Protein AF-A6EVB2-F1 (afdb_monomer)

Organism: NCBI:txid443152

Solvent-accessible surface area (backbone atoms only — not comparable to full-atom values): 17417 Å² total; per-residue (Å²): 132,86,85,90,88,88,92,82,86,90,87,83,85,86,84,89,82,86,80,90,84,89,82,90,83,88,87,83,90,82,82,91,82,89,81,88,85,89,84,85,90,86,84,90,86,85,91,83,87,85,83,83,84,82,83,73,80,80,70,78,46,77,65,52,53,50,44,49,52,54,49,54,51,50,50,61,80,39,41,70,59,48,69,71,39,56,73,66,61,32,50,51,55,54,46,55,51,38,38,74,66,45,44,81,52,29,52,74,76,48,25,96,78,47,47,64,57,55,53,32,49,54,51,49,51,54,48,50,57,51,51,30,66,40,63,90,56,53,60,67,53,50,52,48,51,54,50,51,51,49,54,69,57,40,77,47,70,69,60,45,63,70,59,34,46,67,56,53,47,52,56,51,47,66,24,52,24,40,41,58,56,49,68,74,42,55,76,65,62,30,51,54,49,53,46,51,51,40,45,76,44,65,49,54,68,72,55,47,55,55,49,52,53,52,51,49,56,38,49,52,52,50,52,51,37,46,51,48,53,55,51,51,58,51,44,64,73,76,39,61,68,72,63,28,54,54,54,51,50,54,51,32,37,72,75,45,48,92,47,20,66,59,52,51,53,35,44,74,74,70,46,59,78,67,78,52,86,83,39,68,95,75,95

Secondary structure (DSSP, 8-state):
---------SS-SS--S--------------------------------------------HHHHHHHHHHHHHHHHTHHHHHHS-HHHHHHHHHHHHHHHHTTHHHHHHHHHHHHHHHHHHHHHHHHHHHHH-TTS-HHHHHHHHHHHHHHH--SHHHHHHS-HHHHHHHHHH-HHHHHHHHHS-HHHHHHHHHHHHHHTT--HHHHHHHHHHHHHHHHHHHHHHHHHHHHHHHHHH--THHHHHHHHHHHHHHHGGGHHHHHHHHHTT--GGGSPP-TTT-

pLDDT: mean 78.03, std 25.11, range [24.42, 98.25]

Structure (mmCIF, N/CA/C/O backbone):
data_AF-A6EVB2-F1
#
_entry.id   AF-A6EVB2-F1
#
loop_
_atom_site.group_PDB
_atom_site.id
_atom_site.type_symbol
_atom_site.label_atom_id
_atom_site.label_alt_id
_atom_site.label_comp_id
_atom_site.label_asym_id
_atom_site.label_entity_id
_atom_site.label_seq_id
_atom_site.pdbx_PDB_ins_code
_atom_site.Cartn_x
_atom_site.Cartn_y
_atom_site.Cartn_z
_atom_site.occupancy
_atom_site.B_iso_or_equiv
_atom_site.auth_seq_id
_atom_site.auth_comp_id
_atom_site.auth_asym_id
_atom_site.auth_atom_id
_atom_site.pdbx_PDB_model_num
ATOM 1 N N . MET A 1 1 ? 15.917 -33.056 -0.257 1.00 33.28 1 MET A N 1
ATOM 2 C CA . MET A 1 1 ? 16.229 -31.882 -1.102 1.00 33.28 1 MET A CA 1
ATOM 3 C C . MET A 1 1 ? 14.974 -31.660 -1.950 1.00 33.28 1 MET A C 1
ATOM 5 O O . MET A 1 1 ? 14.717 -32.502 -2.790 1.00 33.28 1 MET A O 1
ATOM 9 N N . LYS A 1 2 ? 13.966 -30.852 -1.558 1.00 28.64 2 LYS A N 1
ATOM 10 C CA . LYS A 1 2 ? 13.903 -29.364 -1.558 1.00 28.64 2 LYS A CA 1
ATOM 11 C C . LYS A 1 2 ? 14.573 -28.816 -2.830 1.00 28.64 2 LYS A C 1
ATOM 13 O O . LYS A 1 2 ? 15.757 -29.077 -2.971 1.00 28.64 2 LYS A O 1
ATOM 18 N N . THR A 1 3 ? 13.955 -28.124 -3.787 1.00 29.52 3 THR A N 1
ATOM 19 C CA . THR A 1 3 ? 12.692 -27.365 -3.904 1.00 29.52 3 THR A CA 1
ATOM 20 C C . THR A 1 3 ? 12.584 -26.961 -5.385 1.00 29.52 3 THR A C 1
ATOM 22 O O . THR A 1 3 ? 13.564 -26.451 -5.918 1.00 29.52 3 THR A O 1
ATOM 25 N N . SER A 1 4 ? 11.443 -27.133 -6.055 1.00 28.20 4 SER A N 1
ATOM 26 C CA . SER A 1 4 ? 11.149 -26.460 -7.338 1.00 28.20 4 SER A CA 1
ATOM 27 C C . SER A 1 4 ? 9.636 -26.320 -7.491 1.00 28.20 4 SER A C 1
ATOM 29 O O . SER A 1 4 ? 8.976 -27.120 -8.142 1.00 28.20 4 SER A O 1
ATOM 31 N N . LEU A 1 5 ? 9.089 -25.337 -6.783 1.00 33.53 5 LEU A N 1
ATOM 32 C CA . LEU A 1 5 ? 7.720 -24.851 -6.924 1.00 33.53 5 LEU A CA 1
ATOM 33 C C . LEU A 1 5 ? 7.758 -23.380 -6.504 1.00 33.53 5 LEU A C 1
ATOM 35 O O . LEU A 1 5 ? 7.524 -23.100 -5.343 1.00 33.53 5 LEU A O 1
ATOM 39 N N . TRP A 1 6 ? 8.194 -22.482 -7.389 1.00 28.70 6 TRP A N 1
ATOM 40 C CA . TRP A 1 6 ? 8.036 -21.021 -7.293 1.00 28.70 6 TRP A CA 1
ATOM 41 C C . TRP A 1 6 ? 8.512 -20.421 -8.621 1.00 28.70 6 TRP A C 1
ATOM 43 O O . TRP A 1 6 ? 9.706 -20.242 -8.809 1.00 28.70 6 TRP A O 1
ATOM 53 N N . LEU A 1 7 ? 7.579 -20.188 -9.546 1.00 29.86 7 LEU A N 1
ATOM 54 C CA . LEU A 1 7 ? 7.644 -19.192 -10.632 1.00 29.86 7 LEU A CA 1
ATOM 55 C C . LEU A 1 7 ? 6.211 -18.998 -11.164 1.00 29.86 7 LEU A C 1
ATOM 57 O O . LEU A 1 7 ? 5.878 -19.222 -12.318 1.00 29.86 7 LEU A O 1
ATOM 61 N N . ALA A 1 8 ? 5.324 -18.658 -10.233 1.00 30.86 8 ALA A N 1
ATOM 62 C CA . ALA A 1 8 ? 4.002 -18.114 -10.497 1.00 30.86 8 ALA A CA 1
ATOM 63 C C . ALA A 1 8 ? 3.790 -17.045 -9.426 1.00 30.86 8 ALA A C 1
ATOM 65 O O . ALA A 1 8 ? 3.348 -17.341 -8.318 1.00 30.86 8 ALA A O 1
ATOM 66 N N . GLY A 1 9 ? 4.230 -15.818 -9.697 1.00 26.59 9 GLY A N 1
ATOM 67 C CA . GLY A 1 9 ? 4.157 -14.771 -8.688 1.00 26.59 9 GLY A CA 1
ATOM 68 C C . GLY A 1 9 ? 4.825 -13.470 -9.090 1.00 26.59 9 GLY A C 1
ATOM 69 O O . GLY A 1 9 ? 5.892 -13.180 -8.575 1.00 26.59 9 GLY A O 1
ATOM 70 N N . LEU A 1 10 ? 4.170 -12.682 -9.951 1.00 30.00 10 LEU A N 1
ATOM 71 C CA . LEU A 1 10 ? 3.751 -11.316 -9.599 1.00 30.00 10 LEU A CA 1
ATOM 72 C C . LEU A 1 10 ? 2.838 -10.715 -10.692 1.00 30.00 10 LEU A C 1
ATOM 74 O O . LEU A 1 10 ? 3.208 -9.807 -11.422 1.00 30.00 10 LEU A O 1
ATOM 78 N N . ALA A 1 11 ? 1.611 -11.229 -10.782 1.00 30.16 11 ALA A N 1
ATOM 79 C CA . ALA A 1 11 ? 0.514 -10.608 -11.538 1.00 30.16 11 ALA A CA 1
ATOM 80 C C . ALA A 1 11 ? -0.794 -10.494 -10.721 1.00 30.16 11 ALA A C 1
ATOM 82 O O . ALA A 1 11 ? -1.819 -10.066 -11.232 1.00 30.16 11 ALA A O 1
ATOM 83 N N . VAL A 1 12 ? -0.814 -10.869 -9.431 1.00 32.56 12 VAL A N 1
ATOM 84 C CA . VAL A 1 12 ? -2.089 -11.170 -8.735 1.00 32.56 12 VAL A CA 1
ATOM 85 C C . VAL A 1 12 ? -2.285 -10.444 -7.395 1.00 32.56 12 VAL A C 1
ATOM 87 O O . VAL A 1 12 ? -2.821 -11.023 -6.461 1.00 32.56 12 VAL A O 1
ATOM 90 N N . VAL A 1 13 ? -1.924 -9.161 -7.240 1.00 30.09 13 VAL A N 1
ATOM 91 C CA . VAL A 1 13 ? -2.367 -8.416 -6.024 1.00 30.09 13 VAL A CA 1
ATOM 92 C C . VAL A 1 13 ? -3.049 -7.065 -6.275 1.00 30.09 13 VAL A C 1
ATOM 94 O O . VAL A 1 13 ? -3.583 -6.475 -5.341 1.00 30.09 13 VAL A O 1
ATOM 97 N N . ILE A 1 14 ? -3.200 -6.581 -7.510 1.00 31.44 14 ILE A N 1
ATOM 98 C CA . ILE A 1 14 ? -3.982 -5.351 -7.733 1.00 31.44 14 ILE A CA 1
ATOM 99 C C . ILE A 1 14 ? -4.939 -5.539 -8.904 1.00 31.44 14 ILE A C 1
ATOM 101 O O . ILE A 1 14 ? -4.636 -5.113 -10.005 1.00 31.44 14 ILE A O 1
ATOM 105 N N . LEU A 1 15 ? -6.083 -6.188 -8.653 1.00 28.81 15 LEU A N 1
ATOM 106 C CA . LEU A 1 15 ? -7.401 -5.895 -9.250 1.00 28.81 15 LEU A CA 1
ATOM 107 C C . LEU A 1 15 ? -8.412 -6.971 -8.828 1.00 28.81 15 LEU A C 1
ATOM 109 O O . LEU A 1 15 ? -8.772 -7.875 -9.571 1.00 28.81 15 LEU A O 1
ATOM 113 N N . ALA A 1 16 ? -8.910 -6.843 -7.604 1.00 26.77 16 ALA A N 1
ATOM 114 C CA . ALA A 1 16 ? -10.194 -7.419 -7.236 1.00 26.77 16 ALA A CA 1
ATOM 115 C C . ALA A 1 16 ? -10.906 -6.419 -6.332 1.00 26.77 16 ALA A C 1
ATOM 117 O O . ALA A 1 16 ? -10.752 -6.448 -5.117 1.00 26.77 16 ALA A O 1
ATOM 118 N N . THR A 1 17 ? -11.599 -5.453 -6.933 1.00 28.89 17 THR A N 1
ATOM 119 C CA . THR A 1 17 ? -12.880 -4.910 -6.449 1.00 28.89 17 THR A CA 1
ATOM 120 C C . THR A 1 17 ? -13.381 -3.808 -7.386 1.00 28.89 17 THR A C 1
ATOM 122 O O . THR A 1 17 ? -12.612 -2.965 -7.832 1.00 28.89 17 THR A O 1
ATOM 125 N N . ALA A 1 18 ? -14.702 -3.817 -7.585 1.00 28.23 18 ALA A N 1
ATOM 126 C CA . ALA A 1 18 ? -15.553 -2.843 -8.276 1.00 28.23 18 ALA A CA 1
ATOM 127 C C . ALA A 1 18 ? -15.706 -3.022 -9.798 1.00 28.23 18 ALA A C 1
ATOM 129 O O . ALA A 1 18 ? -14.892 -2.588 -10.605 1.00 28.23 18 ALA A O 1
ATOM 130 N N . GLY A 1 19 ? -16.822 -3.658 -10.159 1.00 24.42 19 GLY A N 1
ATOM 131 C CA . GLY A 1 19 ? -17.350 -3.689 -11.513 1.00 24.42 19 GLY A CA 1
ATOM 132 C C . GLY A 1 19 ? -18.258 -2.501 -11.851 1.00 24.42 19 GLY A C 1
ATOM 133 O O . GLY A 1 19 ? -18.645 -1.725 -10.983 1.00 24.42 19 GLY A O 1
ATOM 134 N N . PHE A 1 20 ? -18.648 -2.496 -13.129 1.00 26.52 20 PHE A N 1
ATOM 135 C CA . PHE A 1 20 ? -19.826 -1.861 -13.732 1.00 26.52 20 PHE A CA 1
ATOM 136 C C . PHE A 1 20 ? -19.873 -0.318 -13.780 1.00 26.52 20 PHE A C 1
ATOM 138 O O . PHE A 1 20 ? -20.155 0.340 -12.787 1.00 26.52 20 PHE A O 1
ATOM 145 N N . ILE A 1 21 ? -19.713 0.254 -14.983 1.00 29.88 21 ILE A N 1
ATOM 146 C CA . ILE A 1 21 ? -20.804 0.847 -15.789 1.00 29.88 21 ILE A CA 1
ATOM 147 C C . ILE A 1 21 ? -20.300 1.109 -17.224 1.00 29.88 21 ILE A C 1
ATOM 149 O O . ILE A 1 21 ? -19.206 1.619 -17.447 1.00 29.88 21 ILE A O 1
ATOM 153 N N . LEU A 1 22 ? -21.142 0.719 -18.182 1.00 26.39 22 LEU A N 1
ATOM 154 C CA . LEU A 1 22 ? -21.034 0.886 -19.630 1.00 26.39 22 LEU A CA 1
ATOM 155 C C . LEU A 1 22 ? -21.438 2.316 -20.046 1.00 26.39 22 LEU A C 1
ATOM 157 O O . LEU A 1 22 ? -22.415 2.845 -19.518 1.00 26.39 22 LEU A O 1
ATOM 161 N N . GLY A 1 23 ? -20.770 2.903 -21.042 1.00 25.73 23 GLY A N 1
ATOM 162 C CA . GLY A 1 23 ? -21.193 4.168 -21.655 1.00 25.73 23 GLY A CA 1
ATOM 163 C C . GLY A 1 23 ? -20.389 4.527 -22.904 1.00 25.73 23 GLY A C 1
ATOM 164 O O . GLY A 1 23 ? -19.299 5.074 -22.806 1.00 25.73 23 GLY A O 1
ATOM 165 N N . LEU A 1 24 ? -20.943 4.181 -24.068 1.00 29.67 24 LEU A N 1
ATOM 166 C CA . LEU A 1 24 ? -20.476 4.487 -25.425 1.00 29.67 24 LEU A CA 1
ATOM 167 C C . LEU A 1 24 ? -20.207 5.981 -25.662 1.00 29.67 24 LEU A C 1
ATOM 169 O O . LEU A 1 24 ? -21.007 6.804 -25.230 1.00 29.67 24 LEU A O 1
ATOM 173 N N . LEU A 1 25 ? -19.200 6.295 -26.490 1.00 27.73 25 LEU A N 1
ATOM 174 C CA . LEU A 1 25 ? -19.312 7.289 -27.568 1.00 27.73 25 LEU A CA 1
ATOM 175 C C . LEU A 1 25 ? -18.160 7.141 -28.579 1.00 27.73 25 LEU A C 1
ATOM 177 O O . LEU A 1 25 ? -16.983 7.298 -28.277 1.00 27.73 25 LEU A O 1
ATOM 181 N N . THR A 1 26 ? -18.564 6.801 -29.795 1.00 29.89 26 THR A N 1
ATOM 182 C CA . THR A 1 26 ? -17.823 6.776 -31.059 1.00 29.89 26 THR A CA 1
ATOM 183 C C . THR A 1 26 ? -17.643 8.187 -31.624 1.00 29.89 26 THR A C 1
ATOM 185 O O . THR A 1 26 ? -18.631 8.915 -31.599 1.00 29.89 26 THR A O 1
ATOM 188 N N . ALA A 1 27 ? -16.487 8.521 -32.223 1.00 28.48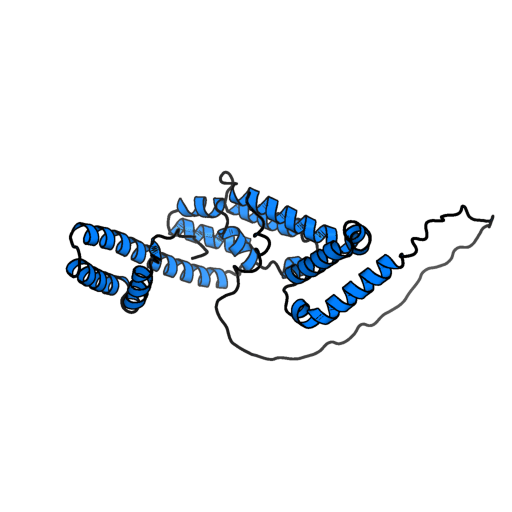 27 ALA A N 1
ATOM 189 C CA . ALA A 1 27 ? -16.325 9.266 -33.498 1.00 28.48 27 ALA A CA 1
ATOM 190 C C . ALA A 1 27 ? -14.808 9.393 -33.864 1.00 28.48 27 ALA A C 1
ATOM 192 O O . ALA A 1 27 ? -13.981 8.947 -33.071 1.00 28.48 27 ALA A O 1
ATOM 193 N N . PRO A 1 28 ? -14.397 9.880 -35.058 1.00 30.66 28 PRO A N 1
ATOM 194 C CA . PRO A 1 28 ? -13.620 9.072 -35.998 1.00 30.66 28 PRO A CA 1
ATOM 195 C C . PRO A 1 28 ? -12.217 9.627 -36.313 1.00 30.66 28 PRO A C 1
ATOM 197 O O . PRO A 1 28 ? -11.913 10.803 -36.131 1.00 30.66 28 PRO A O 1
ATOM 200 N N . VAL A 1 29 ? -11.381 8.750 -36.868 1.00 34.69 29 VAL A N 1
ATOM 201 C CA . VAL A 1 29 ? -10.074 9.054 -37.466 1.00 34.69 29 VAL A CA 1
ATOM 202 C C . VAL A 1 29 ? -10.258 9.769 -38.809 1.00 34.69 29 VAL A C 1
ATOM 204 O O . VAL A 1 29 ? -11.076 9.344 -39.627 1.00 34.69 29 VAL A O 1
ATOM 207 N N . GLN A 1 30 ? -9.447 10.798 -39.067 1.00 32.88 30 GLN A N 1
ATOM 208 C CA . GLN A 1 30 ? -9.162 11.295 -40.416 1.00 32.88 30 GLN A CA 1
ATOM 209 C C . GLN A 1 30 ? -7.653 11.530 -40.628 1.00 32.88 30 GLN A C 1
ATOM 211 O O . GLN A 1 30 ? -6.920 11.664 -39.647 1.00 32.88 30 GLN A O 1
ATOM 216 N N . PRO A 1 31 ? -7.182 11.476 -41.891 1.00 32.62 31 PRO A N 1
ATOM 217 C CA . PRO A 1 31 ? -5.877 10.921 -42.237 1.00 32.62 31 PRO A CA 1
ATOM 218 C C . PRO A 1 31 ? -4.787 11.958 -42.557 1.00 32.62 31 PRO A C 1
ATOM 220 O O . PRO A 1 31 ? -5.051 13.133 -42.794 1.00 32.62 31 PRO A O 1
ATOM 223 N N . LEU A 1 32 ? -3.553 11.444 -42.602 1.00 31.89 32 LEU A N 1
ATOM 224 C CA . LEU A 1 32 ? -2.318 12.090 -43.048 1.00 31.89 32 LEU A CA 1
ATOM 225 C C . LEU A 1 32 ? -2.420 12.699 -44.455 1.00 31.89 32 LEU A C 1
ATOM 227 O O . LEU A 1 32 ? -2.863 12.037 -45.393 1.00 31.89 32 LEU A O 1
ATOM 231 N N . THR A 1 33 ? -1.855 13.896 -44.614 1.00 32.28 33 THR A N 1
ATOM 232 C CA . THR A 1 33 ? -1.415 14.435 -45.906 1.00 32.28 33 THR A CA 1
ATOM 233 C C . THR A 1 33 ? 0.089 14.678 -45.884 1.00 32.28 33 THR A C 1
ATOM 235 O O . THR A 1 33 ? 0.608 15.416 -45.048 1.00 32.28 33 THR A O 1
ATOM 238 N N . SER A 1 34 ? 0.763 14.023 -46.820 1.00 32.97 34 SER A N 1
ATOM 239 C CA . SER A 1 34 ? 2.172 14.143 -47.177 1.00 32.97 34 SER A CA 1
ATOM 240 C C . SER A 1 34 ? 2.412 15.392 -48.029 1.00 32.97 34 SER A C 1
ATOM 242 O O . SER A 1 34 ? 1.652 15.607 -48.967 1.00 32.97 34 SER A O 1
ATOM 244 N N . GLU A 1 35 ? 3.514 16.118 -47.818 1.00 30.08 35 GLU A N 1
ATOM 245 C CA . GLU A 1 35 ? 4.147 16.925 -48.875 1.00 30.08 35 GLU A CA 1
ATOM 246 C C . GLU A 1 35 ? 5.685 16.932 -48.758 1.00 30.08 35 GLU A C 1
ATOM 248 O O . GLU A 1 35 ? 6.293 17.502 -47.860 1.00 30.08 35 GLU A O 1
ATOM 253 N N . THR A 1 36 ? 6.278 16.185 -49.688 1.00 32.22 36 THR A N 1
ATOM 254 C CA . THR A 1 36 ? 7.434 16.435 -50.565 1.00 32.22 36 THR A CA 1
ATOM 255 C C . THR A 1 36 ? 8.253 17.734 -50.415 1.00 32.22 36 THR A C 1
ATOM 257 O O . THR A 1 36 ? 7.730 18.825 -50.619 1.00 32.22 36 THR A O 1
ATOM 260 N N . SER A 1 37 ? 9.587 17.610 -50.298 1.00 31.55 37 SER A N 1
ATOM 261 C CA . SER A 1 37 ? 10.572 18.204 -51.242 1.00 31.55 37 SER A CA 1
ATOM 262 C C . SER A 1 37 ? 12.035 17.805 -50.924 1.00 31.55 37 SER A C 1
ATOM 264 O O . SER A 1 37 ? 12.391 17.729 -49.749 1.00 31.55 37 SER A O 1
ATOM 266 N N . PRO A 1 38 ? 12.899 17.556 -51.938 1.00 43.31 38 PRO A N 1
ATOM 267 C CA . PRO A 1 38 ? 14.295 17.122 -51.774 1.00 43.31 38 PRO A CA 1
ATOM 268 C C . PRO A 1 38 ? 15.324 18.251 -52.020 1.00 43.31 38 PRO A C 1
ATOM 270 O O . PRO A 1 38 ? 14.984 19.277 -52.611 1.00 43.31 38 PRO A O 1
ATOM 273 N N . PRO A 1 39 ? 16.608 18.040 -51.667 1.00 38.06 39 PRO A N 1
ATOM 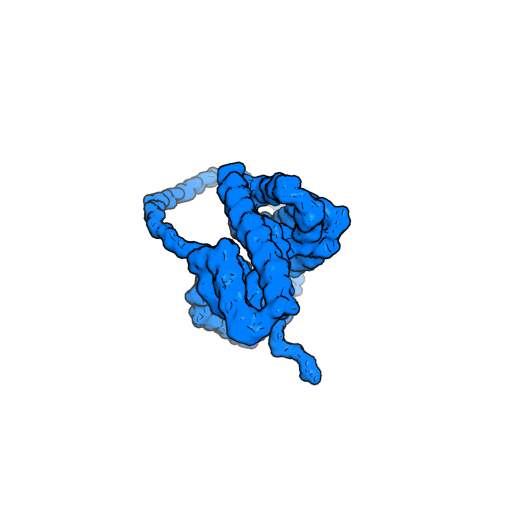274 C CA . PRO A 1 39 ? 17.722 18.787 -52.275 1.00 38.06 39 PRO A CA 1
ATOM 275 C C . PRO A 1 39 ? 18.876 17.843 -52.746 1.00 38.06 39 PRO A C 1
ATOM 277 O O . PRO A 1 39 ? 18.768 16.628 -52.570 1.00 38.06 39 PRO A O 1
ATOM 280 N N . PRO A 1 40 ? 19.924 18.318 -53.460 1.00 38.44 40 PRO A N 1
ATOM 281 C CA . PRO A 1 40 ? 20.282 17.806 -54.786 1.00 38.44 40 PRO A CA 1
ATOM 282 C C . PRO A 1 40 ? 21.583 16.986 -54.845 1.00 38.44 40 PRO A C 1
ATOM 284 O O . PRO A 1 40 ? 22.374 16.926 -53.907 1.00 38.44 40 PRO A O 1
ATOM 287 N N . ALA A 1 41 ? 21.801 16.388 -56.019 1.00 29.30 41 ALA A N 1
ATOM 288 C CA . ALA A 1 41 ? 22.975 15.616 -56.405 1.00 29.30 41 ALA A CA 1
ATOM 289 C C . ALA A 1 41 ? 24.244 16.468 -56.619 1.00 29.30 41 ALA A C 1
ATOM 291 O O . ALA A 1 41 ? 24.192 17.548 -57.207 1.00 29.30 41 ALA A O 1
ATOM 292 N N . LEU A 1 42 ? 25.397 15.903 -56.246 1.00 32.25 42 LEU A N 1
ATOM 293 C CA . LEU A 1 42 ? 26.736 16.292 -56.701 1.00 32.25 42 LEU A CA 1
ATOM 294 C C . LEU A 1 42 ? 27.456 15.046 -57.245 1.00 32.25 42 LEU A C 1
ATOM 296 O O . LEU A 1 42 ? 27.340 13.956 -56.687 1.00 32.25 42 LEU A O 1
ATOM 300 N N . SER A 1 43 ? 28.155 15.209 -58.368 1.00 32.84 43 SER A N 1
ATOM 301 C CA . SER A 1 43 ? 28.769 14.146 -59.177 1.00 32.84 43 SER A CA 1
ATOM 302 C C . SER A 1 43 ? 30.304 14.105 -59.078 1.00 32.84 43 SER A C 1
ATOM 304 O O . SER A 1 43 ? 30.933 15.151 -58.963 1.00 32.84 43 SER A O 1
ATOM 306 N N . GLY A 1 44 ? 30.870 12.901 -59.287 1.00 30.77 44 GLY A N 1
ATOM 307 C CA . GLY A 1 44 ? 32.263 12.605 -59.699 1.00 30.77 44 GLY A CA 1
ATOM 308 C C . GLY A 1 44 ? 33.200 12.232 -58.542 1.00 30.77 44 GLY A C 1
ATOM 309 O O . G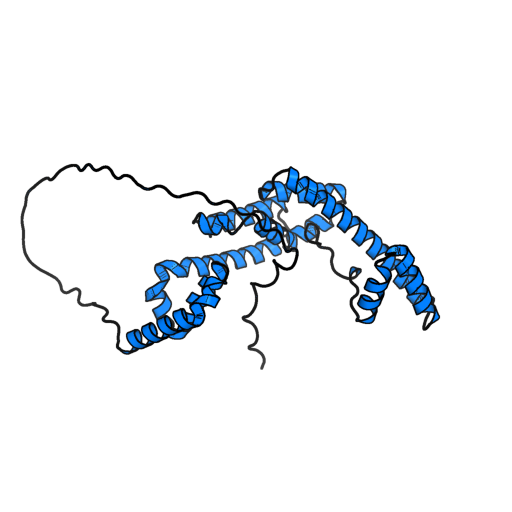LY A 1 44 ? 33.244 12.958 -57.563 1.00 30.77 44 GLY A O 1
ATOM 310 N N . GLN A 1 45 ? 34.009 11.165 -58.523 1.00 30.39 45 GLN A N 1
ATOM 311 C CA . GLN A 1 45 ? 34.521 10.113 -59.436 1.00 30.39 45 GLN A CA 1
ATOM 312 C C . GLN A 1 45 ? 35.352 9.134 -58.530 1.00 30.39 45 GLN A C 1
ATOM 314 O O . GLN A 1 45 ? 35.540 9.459 -57.359 1.00 30.39 45 GLN A O 1
ATOM 319 N N . PRO A 1 46 ? 36.050 8.081 -59.014 1.00 38.62 46 PRO A N 1
ATOM 320 C CA . PRO A 1 46 ? 35.700 6.989 -59.920 1.00 38.62 46 PRO A CA 1
ATOM 321 C C . PRO A 1 46 ? 35.871 5.596 -59.244 1.00 38.62 46 PRO A C 1
ATOM 323 O O . PRO A 1 46 ? 36.310 5.469 -58.105 1.00 38.62 46 PRO A O 1
ATOM 326 N N . ALA A 1 47 ? 35.518 4.539 -59.977 1.00 36.66 47 ALA A N 1
ATOM 327 C CA . ALA A 1 47 ? 35.538 3.141 -59.550 1.00 36.66 47 ALA A CA 1
ATOM 328 C C . ALA A 1 47 ? 36.931 2.476 -59.574 1.00 36.66 47 ALA A C 1
ATOM 330 O O . ALA A 1 47 ? 37.667 2.637 -60.546 1.00 36.66 47 ALA A O 1
ATOM 331 N N . THR A 1 48 ? 37.195 1.601 -58.594 1.00 35.31 48 THR A N 1
ATOM 332 C CA . THR A 1 48 ? 38.003 0.374 -58.738 1.00 35.31 48 THR A CA 1
ATOM 333 C C . THR A 1 48 ? 37.391 -0.767 -57.895 1.00 35.31 48 THR A C 1
ATOM 335 O O . THR A 1 48 ? 36.912 -0.560 -56.785 1.00 35.31 48 THR A O 1
ATOM 338 N N . SER A 1 49 ? 37.326 -1.956 -58.499 1.00 33.19 49 SER A N 1
ATOM 339 C CA . SER A 1 49 ? 36.609 -3.194 -58.114 1.00 33.19 49 SER A CA 1
ATOM 340 C C . SER A 1 49 ? 37.318 -4.045 -57.014 1.00 33.19 49 SER A C 1
ATOM 342 O O . SER A 1 49 ? 38.402 -3.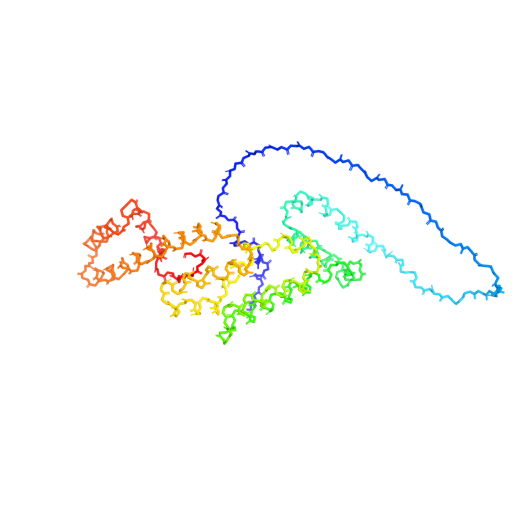663 -56.589 1.00 33.19 49 SER A O 1
A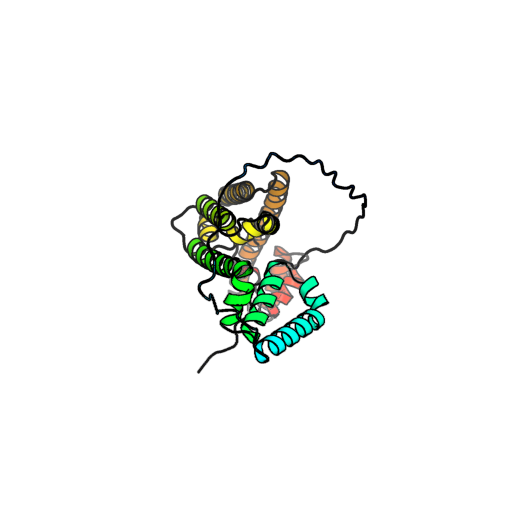TOM 344 N N . PRO A 1 50 ? 36.876 -5.286 -56.675 1.00 40.41 50 PRO A N 1
ATOM 345 C CA . PRO A 1 50 ? 35.708 -5.684 -55.875 1.00 40.41 50 PRO A C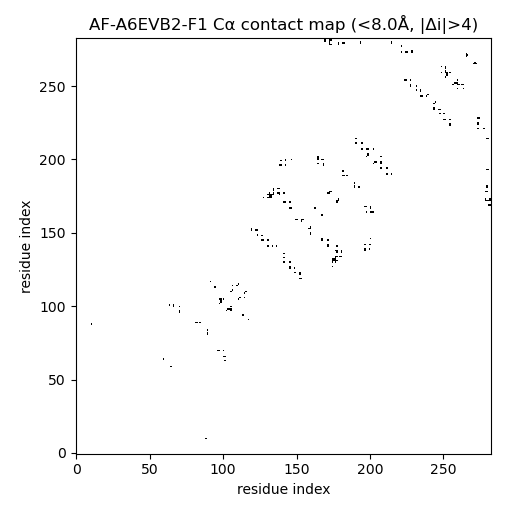A 1
ATOM 346 C C . PRO A 1 50 ? 36.113 -6.686 -54.729 1.00 40.41 50 PRO A C 1
ATOM 348 O O . PRO A 1 50 ? 37.272 -6.708 -54.325 1.00 40.41 50 PRO A O 1
ATOM 351 N N . PRO A 1 51 ? 35.191 -7.473 -54.130 1.00 39.12 51 PRO A N 1
ATOM 352 C CA . PRO A 1 51 ? 34.946 -7.544 -52.688 1.00 39.12 51 PRO A CA 1
ATOM 353 C C . PRO A 1 51 ? 35.845 -8.522 -51.897 1.00 39.12 51 PRO A C 1
ATOM 355 O O . PRO A 1 51 ? 36.080 -9.659 -52.307 1.00 39.12 51 PRO A O 1
ATOM 358 N N . ALA A 1 52 ? 36.226 -8.135 -50.677 1.00 32.69 52 ALA A N 1
ATOM 359 C CA . ALA A 1 52 ? 36.605 -9.103 -49.653 1.00 32.69 52 ALA A CA 1
ATOM 360 C C . ALA A 1 52 ? 35.337 -9.827 -49.175 1.00 32.69 52 ALA A C 1
ATOM 362 O O . ALA A 1 52 ? 34.359 -9.207 -48.756 1.00 32.69 52 ALA A O 1
ATOM 363 N N . GLN A 1 53 ? 35.353 -11.147 -49.305 1.00 32.97 53 GLN A N 1
ATOM 364 C CA . GLN A 1 53 ? 34.289 -12.060 -48.917 1.00 32.97 53 GLN A CA 1
ATOM 365 C C . GLN A 1 53 ? 33.929 -11.886 -47.434 1.00 32.97 53 GLN A C 1
ATOM 367 O O . GLN A 1 53 ? 34.606 -12.399 -46.550 1.00 32.97 53 GLN A O 1
ATOM 372 N N . SER A 1 54 ? 32.815 -11.207 -47.170 1.00 36.81 54 SER A N 1
ATOM 373 C CA . SER A 1 54 ? 32.037 -11.382 -45.946 1.00 36.81 54 SER A CA 1
ATOM 374 C C . SER A 1 54 ? 31.152 -12.617 -46.141 1.00 36.81 54 SER A C 1
ATOM 376 O O . SER A 1 54 ? 29.978 -12.522 -46.495 1.00 36.81 54 SER A O 1
ATOM 378 N N . GLN A 1 55 ? 31.746 -13.808 -46.024 1.00 35.75 55 GLN A N 1
ATOM 379 C CA . GLN A 1 55 ? 30.969 -15.034 -45.855 1.00 35.75 55 GLN A CA 1
ATOM 380 C C . GLN A 1 55 ? 30.701 -15.228 -44.367 1.00 35.75 55 GLN A C 1
ATOM 382 O O . GLN A 1 55 ? 31.495 -15.793 -43.626 1.00 35.75 55 GLN A O 1
ATOM 387 N N . GLY A 1 56 ? 29.545 -14.719 -43.968 1.00 36.00 56 GLY A N 1
ATOM 388 C CA . GLY A 1 56 ? 28.860 -15.017 -42.721 1.00 36.00 56 GLY A CA 1
ATOM 389 C C . GLY A 1 56 ? 27.361 -14.846 -42.934 1.00 36.00 56 GLY A C 1
ATOM 390 O O . GLY A 1 56 ? 26.685 -14.223 -42.127 1.00 36.00 56 GLY A O 1
ATOM 391 N N . SER A 1 57 ? 26.839 -15.304 -44.077 1.00 41.31 57 SER A N 1
ATOM 392 C CA . SER A 1 57 ? 25.397 -15.416 -44.276 1.00 41.31 57 SER A CA 1
ATOM 393 C C . SER A 1 57 ? 24.901 -16.521 -43.350 1.00 41.31 57 SER A C 1
ATOM 395 O O . SER A 1 57 ? 25.010 -17.699 -43.681 1.00 41.31 57 SER A O 1
ATOM 397 N N . SER A 1 58 ? 24.405 -16.146 -42.173 1.00 47.12 58 SER A N 1
ATOM 398 C CA . SER A 1 58 ? 23.730 -17.049 -41.242 1.00 47.12 58 SER A CA 1
ATOM 399 C C . SER A 1 58 ? 22.464 -17.597 -41.902 1.00 47.12 58 SER A C 1
ATOM 401 O O . SER A 1 58 ? 21.378 -17.038 -41.766 1.00 47.12 58 SER A O 1
ATOM 403 N N . THR A 1 59 ? 22.591 -18.672 -42.677 1.00 58.25 59 THR A N 1
ATOM 404 C CA . THR A 1 59 ? 21.442 -19.456 -43.125 1.00 58.25 59 THR A CA 1
ATOM 405 C C . THR A 1 59 ? 20.844 -20.131 -41.898 1.00 58.25 59 THR A C 1
ATOM 407 O O . THR A 1 59 ? 21.519 -20.959 -41.285 1.00 58.25 59 THR A O 1
ATOM 410 N N . LEU A 1 60 ? 19.609 -19.766 -41.537 1.00 62.19 60 LEU A N 1
ATOM 411 C CA . LEU A 1 60 ? 18.840 -20.449 -40.492 1.00 62.19 60 LEU A CA 1
ATOM 412 C C . LEU A 1 60 ? 18.860 -21.955 -40.773 1.00 62.19 60 LEU A C 1
ATOM 414 O O . LEU A 1 60 ? 18.548 -22.391 -41.887 1.00 62.19 60 LEU A O 1
ATOM 418 N N . SER A 1 61 ? 19.280 -22.747 -39.791 1.00 78.62 61 SER A N 1
ATOM 419 C CA . SER A 1 61 ? 19.351 -24.196 -39.940 1.00 78.62 61 SER A CA 1
ATOM 420 C C . SER A 1 61 ? 17.942 -24.790 -40.090 1.00 78.62 61 SER A C 1
ATOM 422 O O . SER A 1 61 ? 16.937 -24.168 -39.742 1.00 78.62 61 SER A O 1
ATOM 424 N N . LYS A 1 62 ? 17.836 -26.032 -40.586 1.00 80.50 62 LYS A N 1
ATOM 425 C CA . LYS A 1 62 ? 16.544 -26.752 -40.611 1.00 80.50 62 LYS A CA 1
ATOM 426 C C . LYS A 1 62 ? 15.917 -26.866 -39.218 1.00 80.50 62 LYS A C 1
ATOM 428 O O . LYS A 1 62 ? 14.697 -26.902 -39.101 1.00 80.50 62 LYS A O 1
ATOM 433 N N . GLU A 1 63 ? 16.753 -26.925 -38.187 1.00 83.69 63 GLU A N 1
ATOM 434 C CA . GLU A 1 63 ? 16.322 -26.951 -36.794 1.00 83.69 63 GLU A CA 1
ATOM 435 C C . GLU A 1 63 ? 15.737 -25.598 -36.363 1.00 83.69 63 GLU A C 1
ATOM 437 O O . GLU A 1 63 ? 14.675 -25.563 -35.745 1.00 83.69 63 GLU A O 1
ATOM 442 N N . ASP A 1 64 ? 16.350 -24.484 -36.772 1.00 81.75 64 ASP A N 1
ATOM 443 C CA . ASP A 1 64 ? 15.849 -23.134 -36.474 1.00 81.75 64 ASP A CA 1
ATOM 444 C C . ASP A 1 64 ? 14.498 -22.867 -37.144 1.00 81.75 64 ASP A C 1
ATOM 446 O O . ASP A 1 64 ? 13.599 -22.286 -36.536 1.00 81.75 64 ASP A O 1
ATOM 450 N N . LEU A 1 65 ? 14.314 -23.350 -38.377 1.00 85.31 65 LEU A N 1
ATOM 451 C CA . LEU A 1 65 ? 13.036 -23.260 -39.091 1.00 85.31 65 LEU A CA 1
ATOM 452 C C . LEU A 1 65 ? 11.931 -24.081 -38.407 1.00 85.31 65 LEU A C 1
ATOM 454 O O . LEU A 1 65 ? 10.779 -23.642 -38.344 1.00 85.31 65 LEU A O 1
ATOM 458 N N . ALA A 1 66 ? 12.270 -25.251 -37.860 1.00 90.44 66 ALA A N 1
ATOM 459 C CA . ALA A 1 66 ? 11.329 -26.062 -37.092 1.00 90.44 66 ALA A CA 1
ATOM 460 C C . ALA A 1 66 ? 10.941 -25.381 -35.767 1.00 90.44 66 ALA A C 1
ATOM 462 O O . ALA A 1 66 ? 9.759 -25.350 -35.421 1.00 90.44 66 ALA A O 1
ATOM 463 N N . LYS A 1 67 ? 11.907 -24.776 -35.060 1.00 92.12 67 LYS A N 1
ATOM 464 C CA . LYS A 1 67 ? 11.657 -23.995 -33.835 1.00 92.12 67 LYS A CA 1
ATOM 465 C C . LYS A 1 67 ? 10.785 -22.765 -34.110 1.00 92.12 67 LYS A C 1
ATOM 467 O O . LYS A 1 67 ? 9.861 -22.501 -33.344 1.00 92.12 67 LYS A O 1
ATOM 472 N N . LEU A 1 68 ? 11.015 -22.054 -35.219 1.00 89.88 68 LEU A N 1
ATOM 473 C CA . LEU A 1 68 ? 10.175 -20.924 -35.649 1.00 89.88 68 LEU A CA 1
ATOM 474 C C . LEU A 1 68 ? 8.742 -21.362 -35.951 1.00 89.88 68 LEU A C 1
ATOM 476 O O . LEU A 1 68 ? 7.808 -20.752 -35.442 1.00 89.88 68 LEU A O 1
ATOM 480 N N . SER A 1 69 ? 8.569 -22.469 -36.672 1.00 92.12 69 SER A N 1
ATOM 481 C CA . SER A 1 69 ? 7.236 -23.018 -36.958 1.00 92.12 69 SER A CA 1
ATOM 482 C C . SER A 1 69 ? 6.497 -23.418 -35.672 1.00 92.12 69 SER A C 1
ATOM 484 O O . SER A 1 69 ? 5.309 -23.149 -35.515 1.00 92.12 69 SER A O 1
ATOM 486 N N . ALA A 1 70 ? 7.205 -24.022 -34.711 1.00 94.56 70 ALA A N 1
ATOM 487 C CA . ALA A 1 70 ? 6.641 -24.369 -33.407 1.00 94.56 70 ALA A CA 1
ATOM 488 C C . ALA A 1 70 ? 6.269 -23.130 -32.574 1.00 94.56 70 ALA A C 1
ATOM 490 O O . ALA A 1 70 ? 5.286 -23.151 -31.830 1.00 94.56 70 ALA A O 1
ATOM 491 N N . TYR A 1 71 ? 7.043 -22.051 -32.692 1.00 94.62 71 TYR A N 1
ATOM 492 C CA . TYR A 1 71 ? 6.745 -20.780 -32.043 1.00 94.62 71 TYR A CA 1
ATOM 493 C C . TYR A 1 71 ? 5.509 -20.104 -32.647 1.00 94.62 71 TYR A C 1
ATOM 495 O O . TYR A 1 71 ? 4.625 -19.682 -31.904 1.00 94.62 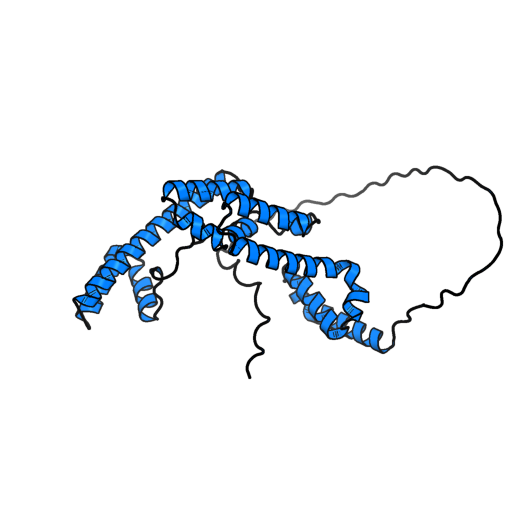71 TYR A O 1
ATOM 503 N N . GLU A 1 72 ? 5.407 -20.055 -33.976 1.00 93.50 72 GLU A N 1
ATOM 504 C C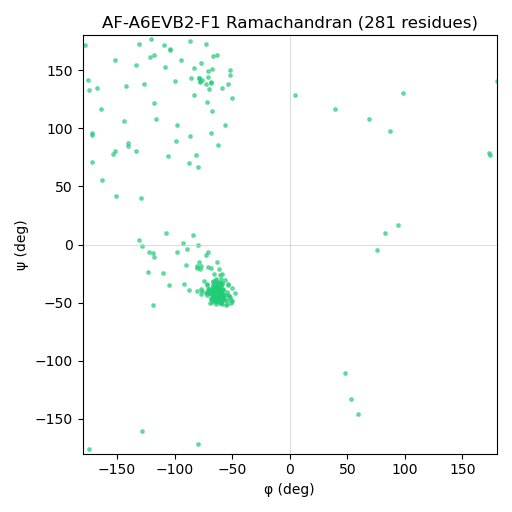A . GLU A 1 72 ? 4.245 -19.511 -34.690 1.00 93.50 72 GLU A CA 1
ATOM 505 C C . GLU A 1 72 ? 2.964 -20.284 -34.367 1.00 93.50 72 GLU A C 1
ATOM 507 O O . GLU A 1 72 ? 1.939 -19.674 -34.064 1.00 93.50 72 GLU A O 1
ATOM 512 N N . GLN A 1 73 ? 3.034 -21.618 -34.334 1.00 96.56 73 GLN A N 1
ATOM 513 C CA . GLN A 1 73 ? 1.897 -22.441 -33.927 1.00 96.56 73 GLN A CA 1
ATOM 514 C C . GLN A 1 73 ? 1.462 -22.117 -32.494 1.00 96.56 73 GLN A C 1
ATOM 516 O O . GLN A 1 73 ? 0.278 -21.929 -32.228 1.00 96.56 73 GLN A O 1
ATOM 521 N N . TRP A 1 74 ? 2.418 -21.985 -31.571 1.00 97.44 74 TRP A N 1
ATOM 522 C CA . TRP A 1 74 ? 2.103 -21.618 -30.194 1.00 97.44 74 TRP A CA 1
ATOM 523 C C . TRP A 1 74 ? 1.473 -20.222 -30.091 1.00 97.44 74 TRP A C 1
ATOM 525 O O . TRP A 1 74 ? 0.553 -20.041 -29.293 1.00 97.44 74 TRP A O 1
ATOM 535 N N . LEU A 1 75 ? 1.923 -19.244 -30.884 1.00 96.19 75 LEU A N 1
ATOM 536 C CA . LEU A 1 75 ? 1.308 -17.914 -30.920 1.00 96.19 75 LEU A CA 1
ATOM 537 C C . LEU A 1 75 ? -0.160 -17.981 -31.344 1.00 96.19 75 LEU A C 1
ATOM 539 O O . LEU A 1 75 ? -0.991 -17.304 -30.738 1.00 96.19 75 LEU A O 1
ATOM 543 N N . GLU A 1 76 ? -0.479 -18.801 -32.345 1.00 95.88 76 GLU A N 1
ATOM 544 C CA . GLU A 1 76 ? -1.853 -18.968 -32.817 1.00 95.88 76 GLU A CA 1
ATOM 545 C C . GLU A 1 76 ? -2.719 -19.680 -31.774 1.00 95.88 76 GLU A C 1
ATOM 547 O O . GLU A 1 76 ? -3.784 -19.180 -31.401 1.00 95.88 76 GLU A O 1
ATOM 552 N N . ASP A 1 77 ? -2.213 -20.777 -31.206 1.00 97.00 77 ASP A N 1
ATOM 553 C CA . ASP A 1 77 ? -2.904 -21.548 -30.167 1.00 97.00 77 ASP A CA 1
ATOM 554 C C . ASP A 1 77 ? -3.207 -20.698 -28.921 1.00 97.00 77 ASP A C 1
ATOM 556 O O . ASP A 1 77 ? -4.203 -20.915 -28.228 1.00 97.00 77 ASP A O 1
ATOM 560 N N . ASN A 1 78 ? -2.363 -19.700 -28.639 1.00 95.75 78 ASN A N 1
ATOM 561 C CA . ASN A 1 78 ? -2.464 -18.842 -27.458 1.00 95.75 78 ASN A CA 1
ATOM 562 C C . ASN A 1 78 ? -2.949 -17.424 -27.784 1.00 95.75 78 ASN A C 1
ATOM 564 O O . ASN A 1 78 ? -2.942 -16.560 -26.906 1.00 95.75 78 ASN A O 1
ATOM 568 N N . ARG A 1 79 ? -3.420 -17.157 -29.008 1.00 93.25 79 ARG A N 1
ATOM 569 C CA . ARG A 1 79 ? -3.752 -15.801 -29.477 1.00 93.25 79 ARG A CA 1
ATOM 570 C C . ARG A 1 79 ? -4.732 -15.070 -28.561 1.00 93.25 79 ARG A C 1
ATOM 572 O O . ARG A 1 79 ? -4.491 -13.922 -28.196 1.00 93.25 79 ARG A O 1
ATOM 579 N N . LEU A 1 80 ? -5.827 -15.726 -28.172 1.00 92.81 80 LEU A N 1
ATOM 580 C CA . LEU A 1 80 ? -6.849 -15.127 -27.302 1.00 92.81 80 LEU A CA 1
ATOM 581 C C . LEU A 1 80 ? -6.328 -14.879 -25.882 1.00 92.81 80 LEU A C 1
ATOM 583 O O . LEU A 1 80 ? -6.633 -13.847 -25.289 1.00 92.81 80 LEU A O 1
ATOM 587 N N . LEU A 1 81 ? -5.512 -15.801 -25.365 1.00 92.12 81 LEU A N 1
ATOM 588 C CA . LEU A 1 81 ? -4.880 -15.672 -24.056 1.00 92.12 81 LEU A CA 1
ATOM 589 C C . LEU A 1 81 ? -3.919 -14.476 -24.040 1.00 92.12 81 LEU A C 1
ATOM 591 O O . LEU A 1 81 ? -4.052 -13.592 -23.199 1.00 92.12 81 LEU A O 1
ATOM 595 N N . LEU A 1 82 ? -3.013 -14.406 -25.018 1.00 90.50 82 LEU A N 1
ATOM 596 C CA . LEU A 1 82 ? -2.045 -13.317 -25.156 1.00 90.50 82 LEU A CA 1
ATOM 597 C C . LEU A 1 82 ? -2.744 -11.963 -25.356 1.00 90.50 82 LEU A C 1
ATOM 599 O O . LEU A 1 82 ? -2.316 -10.953 -24.802 1.00 90.50 82 LEU A O 1
ATOM 603 N N . GLN A 1 83 ? -3.844 -11.915 -26.111 1.00 89.12 83 GLN A N 1
ATOM 604 C CA . GLN A 1 83 ? -4.632 -10.688 -26.282 1.00 89.12 83 GLN A CA 1
ATOM 605 C C . GLN A 1 83 ? -5.292 -10.213 -24.981 1.00 89.12 83 GLN A C 1
ATOM 607 O O . GLN A 1 83 ? -5.424 -9.006 -24.787 1.00 89.12 83 GLN A O 1
ATOM 612 N N . GLY A 1 84 ? -5.682 -11.138 -24.101 1.00 86.06 84 GLY A N 1
ATOM 613 C CA . GLY A 1 84 ? -6.260 -10.827 -22.792 1.00 86.06 84 GLY A CA 1
ATOM 614 C C . GLY A 1 84 ? -5.237 -10.433 -21.723 1.00 86.06 84 GLY A C 1
ATOM 615 O O . GLY A 1 84 ? -5.629 -9.887 -20.694 1.00 86.06 84 GLY A O 1
ATOM 616 N N . MET A 1 85 ? -3.945 -10.689 -21.949 1.00 83.44 85 MET A N 1
ATOM 617 C CA . MET A 1 85 ? -2.883 -10.369 -20.996 1.00 83.44 85 MET A CA 1
ATOM 618 C C . MET A 1 85 ? -2.519 -8.872 -21.013 1.00 83.44 85 MET A C 1
ATOM 620 O O . MET A 1 85 ? -2.391 -8.273 -22.093 1.00 83.44 85 MET A O 1
ATOM 624 N N . PRO A 1 86 ? -2.266 -8.263 -19.837 1.00 75.81 86 PRO A N 1
ATOM 625 C CA . PRO A 1 86 ? -1.583 -6.978 -19.733 1.00 75.81 86 PRO A CA 1
ATOM 626 C C . PRO A 1 86 ? -0.263 -6.985 -20.507 1.00 75.81 86 PRO A C 1
ATOM 628 O O . PRO A 1 86 ? 0.392 -8.015 -20.640 1.00 75.81 86 PRO A O 1
ATOM 631 N N . MET A 1 87 ? 0.146 -5.822 -21.017 1.00 69.00 87 MET A N 1
ATOM 632 C CA . MET A 1 87 ? 1.296 -5.705 -21.923 1.00 69.00 87 MET A CA 1
ATOM 633 C C . MET A 1 87 ? 2.571 -6.361 -21.369 1.00 69.00 87 MET A C 1
ATOM 635 O O . MET A 1 87 ? 3.209 -7.114 -22.100 1.00 69.00 87 MET A O 1
ATOM 639 N N . PHE A 1 88 ? 2.888 -6.140 -20.088 1.00 68.75 88 PHE A N 1
ATOM 640 C CA . PHE A 1 88 ? 4.056 -6.737 -19.436 1.00 68.75 88 PHE A CA 1
ATOM 641 C C . PHE A 1 88 ? 3.945 -8.256 -19.303 1.00 68.75 88 PHE A C 1
ATOM 643 O O . PHE A 1 88 ? 4.854 -8.962 -19.718 1.00 68.75 88 PHE A O 1
ATOM 650 N N . GLU A 1 89 ? 2.811 -8.768 -18.819 1.00 75.12 89 GLU A N 1
ATOM 651 C CA . GLU A 1 89 ? 2.585 -10.214 -18.685 1.00 75.12 89 GLU A CA 1
ATOM 652 C C . GLU A 1 89 ? 2.653 -10.930 -20.032 1.00 75.12 89 GLU A C 1
ATOM 654 O O . GLU A 1 89 ? 3.301 -11.969 -20.158 1.00 75.12 89 GLU A O 1
ATOM 659 N N . ARG A 1 90 ? 2.040 -10.340 -21.067 1.00 81.88 90 ARG A N 1
ATOM 660 C CA . ARG A 1 90 ? 2.148 -10.847 -22.435 1.00 81.88 90 ARG A CA 1
ATOM 661 C C . ARG A 1 90 ? 3.611 -10.901 -22.853 1.00 81.88 90 ARG A C 1
ATOM 663 O O . ARG A 1 90 ? 4.047 -11.903 -23.401 1.00 81.88 90 ARG A O 1
ATOM 670 N N . GLN A 1 91 ? 4.359 -9.829 -22.619 1.00 74.44 91 GLN A N 1
ATOM 671 C CA . GLN A 1 91 ? 5.744 -9.720 -23.054 1.00 74.44 91 GLN A CA 1
ATOM 672 C C . GLN A 1 91 ? 6.656 -10.745 -22.365 1.00 74.44 91 GLN A C 1
ATOM 674 O O . GLN A 1 91 ? 7.460 -11.383 -23.046 1.00 74.44 91 GLN A O 1
ATOM 679 N N . THR A 1 92 ? 6.472 -10.962 -21.061 1.00 76.06 92 THR A N 1
ATOM 680 C CA . THR A 1 92 ? 7.152 -12.016 -20.296 1.00 76.06 92 THR A CA 1
ATOM 681 C C . THR A 1 92 ? 6.817 -13.398 -20.852 1.00 76.06 92 THR A C 1
ATOM 683 O O . THR A 1 92 ? 7.724 -14.161 -21.164 1.00 76.06 92 THR A O 1
ATOM 686 N N . ALA A 1 93 ? 5.534 -13.701 -21.074 1.00 84.31 93 ALA A N 1
ATOM 687 C CA . ALA A 1 93 ? 5.113 -14.997 -21.611 1.00 84.31 93 ALA A CA 1
ATOM 688 C C . ALA A 1 93 ? 5.677 -15.265 -23.020 1.00 84.31 93 ALA A C 1
ATOM 690 O O . ALA A 1 93 ? 6.063 -16.390 -23.348 1.00 84.31 93 ALA A O 1
ATOM 691 N N . LEU A 1 94 ? 5.744 -14.230 -23.866 1.00 87.00 94 LEU A N 1
ATOM 692 C CA . LEU A 1 94 ? 6.368 -14.325 -25.184 1.00 87.00 94 LEU A CA 1
ATOM 693 C C . LEU A 1 94 ? 7.871 -14.622 -25.076 1.00 87.00 94 LEU A C 1
ATOM 695 O O . LEU A 1 94 ? 8.376 -15.443 -25.843 1.00 87.00 94 LEU A O 1
ATOM 699 N N . TRP A 1 95 ? 8.572 -13.976 -24.140 1.00 82.69 95 TRP A N 1
ATOM 700 C CA . TRP A 1 95 ? 10.003 -14.177 -23.913 1.00 82.69 95 TRP A CA 1
ATOM 701 C C . TRP A 1 95 ? 10.318 -15.565 -23.356 1.00 82.69 95 TRP A C 1
ATOM 703 O O . TRP A 1 95 ? 11.129 -16.275 -23.941 1.00 82.69 95 TRP A O 1
ATOM 713 N N . GLU A 1 96 ? 9.611 -16.004 -22.312 1.00 85.50 96 GLU A N 1
ATOM 714 C CA . GLU A 1 96 ? 9.764 -17.345 -21.731 1.00 85.50 96 GLU A CA 1
ATOM 715 C C . GLU A 1 96 ? 9.590 -18.432 -22.792 1.00 85.50 96 GLU A C 1
ATOM 717 O O . GLU A 1 96 ? 10.347 -19.403 -22.847 1.00 85.50 96 GLU A O 1
ATOM 722 N N . LYS A 1 97 ? 8.618 -18.256 -23.698 1.00 91.50 97 LYS A N 1
ATOM 723 C CA . LYS A 1 97 ? 8.427 -19.201 -24.795 1.00 91.50 97 LYS A CA 1
ATOM 724 C C . LYS A 1 97 ? 9.598 -19.197 -25.777 1.00 91.50 97 LYS A C 1
ATOM 726 O O . LYS A 1 97 ? 9.968 -20.262 -26.277 1.00 91.50 97 LYS A O 1
ATOM 731 N N . ARG A 1 98 ? 10.167 -18.027 -26.072 1.00 88.06 98 ARG A N 1
ATOM 732 C CA . ARG A 1 98 ? 11.336 -17.898 -26.952 1.00 88.06 98 ARG A CA 1
ATOM 733 C C . ARG A 1 98 ? 12.575 -18.513 -26.315 1.00 88.06 98 ARG A C 1
ATOM 735 O O . ARG A 1 98 ? 13.227 -19.309 -26.977 1.00 88.06 98 ARG A O 1
ATOM 742 N N . GLU A 1 99 ? 12.858 -18.246 -25.044 1.00 85.50 99 GLU A N 1
ATOM 743 C CA . GLU A 1 99 ? 13.955 -18.908 -24.324 1.00 85.50 99 GLU A CA 1
ATOM 744 C C . GLU A 1 99 ? 13.764 -20.427 -24.282 1.00 85.50 99 GLU A C 1
ATOM 746 O O . GLU A 1 99 ? 14.695 -21.174 -24.570 1.00 85.50 99 GLU A O 1
ATOM 751 N N . ALA A 1 100 ? 12.544 -20.906 -24.025 1.00 90.50 100 ALA A N 1
ATOM 752 C CA . ALA A 1 100 ? 12.262 -22.339 -23.990 1.00 90.50 100 ALA A CA 1
ATOM 753 C C . ALA A 1 100 ? 12.497 -23.044 -25.340 1.00 90.50 100 ALA A C 1
ATOM 755 O O . ALA A 1 100 ? 12.855 -24.221 -25.359 1.00 90.50 100 ALA A O 1
ATOM 756 N N . LEU A 1 101 ? 12.266 -22.360 -26.467 1.00 90.62 101 LEU A N 1
ATOM 757 C CA . LEU A 1 101 ? 12.426 -22.936 -27.809 1.00 90.62 101 LEU A CA 1
ATOM 758 C C . LEU A 1 101 ? 13.820 -22.714 -28.408 1.00 90.62 101 LEU A C 1
ATOM 760 O O . LEU A 1 101 ? 14.303 -23.571 -29.149 1.00 90.62 101 LEU A O 1
ATOM 764 N N . PHE A 1 102 ? 14.452 -21.578 -28.114 1.00 88.62 102 PHE A N 1
ATOM 765 C CA . PHE A 1 102 ? 15.671 -21.122 -28.787 1.00 88.62 102 PHE A CA 1
ATOM 766 C C . PHE A 1 102 ? 16.883 -21.002 -27.855 1.00 88.62 102 PHE A C 1
ATOM 768 O O . PHE A 1 102 ? 17.996 -20.868 -28.353 1.00 88.62 102 PHE A O 1
ATOM 775 N N . GLY A 1 103 ? 16.715 -21.090 -26.532 1.00 85.06 103 GLY A N 1
ATOM 776 C CA . GLY A 1 103 ? 17.812 -20.945 -25.572 1.00 85.06 103 GLY A CA 1
ATOM 777 C C . GLY A 1 103 ? 18.591 -19.646 -25.794 1.00 85.06 103 GLY A C 1
ATOM 778 O O . GLY A 1 103 ? 17.997 -18.592 -26.017 1.00 85.06 103 GLY A O 1
ATOM 779 N N . ASP A 1 104 ? 19.921 -19.738 -25.815 1.00 79.19 104 ASP A N 1
ATOM 780 C CA . ASP A 1 104 ? 20.822 -18.593 -26.008 1.00 79.19 104 ASP A CA 1
ATOM 781 C C . ASP A 1 104 ? 20.595 -17.851 -27.343 1.00 79.19 104 ASP A C 1
ATOM 783 O O . ASP A 1 104 ? 20.843 -16.645 -27.443 1.00 79.19 104 ASP A O 1
ATOM 787 N N . ASP A 1 105 ? 20.062 -18.531 -28.369 1.00 81.62 105 ASP A N 1
ATOM 788 C CA . ASP A 1 105 ? 19.730 -17.906 -29.653 1.00 81.62 105 ASP A CA 1
ATOM 789 C C . ASP A 1 105 ? 18.517 -16.967 -29.567 1.00 81.62 105 ASP A C 1
ATOM 791 O O . ASP A 1 105 ? 18.373 -16.088 -30.420 1.00 81.62 105 ASP A O 1
ATOM 795 N N . ALA A 1 106 ? 17.670 -17.081 -28.536 1.00 82.19 106 ALA A N 1
ATOM 796 C CA . ALA A 1 106 ? 16.529 -16.184 -28.341 1.00 82.19 106 ALA A CA 1
ATOM 797 C C . ALA A 1 106 ? 16.981 -14.717 -28.250 1.00 82.19 106 ALA A C 1
ATOM 799 O O . ALA A 1 106 ? 16.433 -13.842 -28.926 1.00 82.19 106 ALA A O 1
ATOM 800 N N . SER A 1 107 ? 18.051 -14.461 -27.495 1.00 72.75 107 SER A N 1
ATOM 801 C CA . SER A 1 107 ? 18.665 -13.136 -27.355 1.00 72.75 107 SER A CA 1
ATOM 802 C C . SER A 1 107 ? 19.306 -12.642 -28.646 1.00 72.75 107 SER A C 1
ATOM 804 O O . SER A 1 107 ? 19.267 -11.451 -28.941 1.00 72.75 107 SER A O 1
ATOM 806 N N . ARG A 1 108 ? 19.837 -13.537 -29.478 1.00 76.56 108 ARG A N 1
ATOM 807 C CA . ARG A 1 108 ? 20.383 -13.159 -30.786 1.00 76.56 108 ARG A CA 1
ATOM 808 C C . ARG A 1 108 ? 19.287 -12.792 -31.794 1.00 76.56 108 ARG A C 1
ATOM 810 O O . ARG A 1 108 ? 19.509 -11.926 -32.633 1.00 76.56 108 ARG A O 1
ATOM 817 N N . ILE A 1 109 ? 18.128 -13.454 -31.737 1.00 76.31 109 ILE A N 1
ATOM 818 C CA . ILE A 1 109 ? 17.033 -13.283 -32.709 1.00 76.31 109 ILE A CA 1
ATOM 819 C C . ILE A 1 109 ? 16.081 -12.140 -32.304 1.00 76.31 109 ILE A C 1
ATOM 821 O O . ILE A 1 109 ? 15.636 -11.383 -33.167 1.00 76.31 109 ILE A O 1
ATOM 825 N N . TRP A 1 110 ? 15.781 -11.990 -31.008 1.00 78.25 110 TRP A N 1
ATOM 826 C CA . TRP A 1 110 ? 14.806 -11.015 -30.484 1.00 78.25 110 TRP A CA 1
ATOM 827 C C . TRP A 1 110 ? 15.381 -10.030 -29.449 1.00 78.25 110 TRP A C 1
ATOM 829 O O . TRP A 1 110 ? 14.698 -9.079 -29.058 1.00 78.25 110 TRP A O 1
ATOM 839 N N . GLY A 1 111 ? 16.634 -10.205 -29.016 1.00 64.31 111 GLY A N 1
ATOM 840 C CA . GLY A 1 111 ? 17.199 -9.474 -27.875 1.00 64.31 111 GLY A CA 1
ATOM 841 C C . GLY A 1 111 ? 17.319 -7.964 -28.063 1.00 64.31 111 GLY A C 1
ATOM 842 O O . GLY A 1 111 ? 17.111 -7.242 -27.094 1.00 64.31 111 GLY A O 1
ATOM 843 N N . GLU A 1 112 ? 17.531 -7.454 -29.282 1.00 59.47 112 GLU A N 1
ATOM 844 C CA . GLU A 1 112 ? 17.593 -5.999 -29.534 1.00 59.47 112 GLU A CA 1
ATOM 845 C C . GLU A 1 112 ? 16.287 -5.261 -29.182 1.00 59.47 112 GLU A C 1
ATOM 847 O O . GLU A 1 112 ? 16.305 -4.050 -28.962 1.00 59.47 112 GLU A O 1
ATOM 852 N N . ARG A 1 113 ? 15.150 -5.970 -29.111 1.00 54.06 113 ARG A N 1
ATOM 853 C CA . ARG A 1 113 ? 13.833 -5.374 -28.842 1.00 54.06 113 ARG A CA 1
ATOM 854 C C . ARG A 1 113 ? 13.263 -5.724 -27.461 1.00 54.06 113 ARG A C 1
ATOM 856 O O . ARG A 1 113 ? 12.458 -4.953 -26.950 1.00 54.06 113 ARG A O 1
ATOM 863 N N . GLU A 1 114 ? 13.667 -6.843 -26.853 1.00 55.84 114 GLU A N 1
ATOM 864 C CA . GLU A 1 114 ? 13.027 -7.384 -25.635 1.00 55.84 114 GLU A CA 1
ATOM 865 C C . GLU A 1 114 ? 13.963 -7.592 -24.435 1.00 55.84 114 GLU A C 1
ATOM 867 O O . GLU A 1 114 ? 13.498 -7.508 -23.297 1.00 55.84 114 GLU A O 1
ATOM 872 N N . SER A 1 115 ? 15.277 -7.752 -24.652 1.00 58.66 115 SER A N 1
ATOM 873 C CA . SER A 1 115 ? 16.269 -7.838 -23.564 1.00 58.66 115 SER A CA 1
ATOM 874 C C . SER A 1 115 ? 16.272 -6.601 -22.646 1.00 58.66 115 SER A C 1
ATOM 876 O O . SER A 1 115 ? 16.330 -6.777 -21.426 1.00 58.66 115 SER A O 1
ATOM 878 N N . PRO A 1 116 ? 16.105 -5.358 -23.157 1.00 64.69 116 PRO A N 1
ATOM 879 C CA . PRO A 1 116 ? 16.015 -4.185 -22.294 1.00 64.69 116 PRO A CA 1
ATOM 880 C C . PRO A 1 116 ? 14.817 -4.224 -21.341 1.00 64.69 116 PRO A C 1
ATOM 882 O O . PRO A 1 116 ? 14.925 -3.736 -20.229 1.00 64.69 116 PRO A O 1
ATOM 885 N N . MET A 1 117 ? 13.680 -4.819 -21.723 1.00 66.75 117 MET A N 1
ATOM 886 C CA . MET A 1 117 ? 12.489 -4.831 -20.863 1.00 66.75 117 MET A CA 1
ATOM 887 C C . MET A 1 117 ? 12.639 -5.766 -19.663 1.00 66.75 117 MET A C 1
ATOM 889 O O . MET A 1 117 ? 12.272 -5.375 -18.558 1.00 66.75 117 MET A O 1
ATOM 893 N N . HIS A 1 118 ? 13.204 -6.959 -19.861 1.00 68.94 118 HIS A N 1
ATOM 894 C CA . HIS A 1 118 ? 13.528 -7.861 -18.752 1.00 68.94 118 HIS A CA 1
ATOM 895 C C . HIS A 1 118 ? 14.598 -7.252 -17.844 1.00 68.94 118 HIS A C 1
ATOM 897 O O . HIS A 1 118 ? 14.401 -7.185 -16.635 1.00 68.94 118 HIS A O 1
ATOM 903 N N . ALA A 1 119 ? 15.663 -6.691 -18.427 1.00 76.31 119 ALA A N 1
ATOM 904 C CA . ALA A 1 119 ? 16.685 -5.980 -17.662 1.00 76.31 119 ALA A CA 1
ATOM 905 C C . ALA A 1 119 ? 16.094 -4.809 -16.854 1.00 76.31 119 ALA A C 1
ATOM 907 O O . ALA A 1 119 ? 16.466 -4.601 -15.702 1.00 76.31 119 ALA A O 1
ATOM 908 N N . ASN A 1 120 ? 15.133 -4.075 -17.423 1.00 79.81 120 ASN A N 1
ATOM 909 C CA . ASN A 1 120 ? 14.420 -3.002 -16.735 1.00 79.81 120 ASN A CA 1
ATOM 910 C C . ASN A 1 120 ? 13.524 -3.522 -15.611 1.00 79.81 120 ASN A C 1
ATOM 912 O O . ASN A 1 120 ? 13.444 -2.893 -14.560 1.00 79.81 120 ASN A O 1
ATOM 916 N N . GLN A 1 121 ? 12.849 -4.654 -15.810 1.00 78.00 121 GLN A N 1
ATOM 917 C CA . GLN A 1 121 ? 12.049 -5.282 -14.766 1.00 78.00 121 GLN A CA 1
ATOM 918 C C . GLN A 1 121 ? 12.935 -5.735 -13.604 1.00 78.00 121 GLN A C 1
ATOM 920 O O . GLN A 1 121 ? 12.626 -5.410 -12.460 1.00 78.00 121 GLN A O 1
ATOM 925 N N . ASP A 1 122 ? 14.044 -6.416 -13.884 1.00 81.88 122 ASP A N 1
ATOM 926 C CA . ASP A 1 122 ? 14.990 -6.874 -12.863 1.00 81.88 122 ASP A CA 1
ATOM 927 C C . ASP A 1 122 ? 15.622 -5.693 -12.120 1.00 81.88 122 ASP A C 1
ATOM 929 O O . ASP A 1 122 ? 15.663 -5.683 -10.888 1.00 81.88 122 ASP A O 1
ATOM 933 N N . ALA A 1 123 ? 16.036 -4.652 -12.849 1.00 88.56 123 ALA A N 1
ATOM 934 C CA . ALA A 1 123 ? 16.552 -3.420 -12.262 1.00 88.56 123 ALA A CA 1
ATOM 935 C C . ALA A 1 123 ? 15.501 -2.720 -11.389 1.00 88.56 123 ALA A C 1
ATOM 937 O O . ALA A 1 123 ? 15.815 -2.259 -10.293 1.00 88.56 123 ALA A O 1
ATOM 938 N N . PHE A 1 124 ? 14.241 -2.684 -11.832 1.00 89.31 124 PHE A N 1
ATOM 939 C CA . PHE A 1 124 ? 13.150 -2.106 -11.056 1.00 89.31 124 PHE A CA 1
ATOM 940 C C . PHE A 1 124 ? 12.867 -2.917 -9.788 1.00 89.31 124 PHE A C 1
ATOM 942 O O . PHE A 1 124 ? 12.676 -2.336 -8.727 1.00 89.31 124 PHE A O 1
ATOM 949 N N . GLN A 1 125 ? 12.880 -4.251 -9.862 1.00 87.56 125 GLN A N 1
ATOM 950 C CA . GLN A 1 125 ? 12.702 -5.112 -8.689 1.00 87.56 125 GLN A CA 1
ATOM 951 C C . GLN A 1 125 ? 13.850 -4.957 -7.686 1.00 87.56 125 GLN A C 1
ATOM 953 O O . GLN A 1 125 ? 13.598 -4.847 -6.487 1.00 87.56 125 GLN A O 1
ATOM 958 N N . ALA A 1 126 ? 15.096 -4.898 -8.161 1.00 92.31 126 ALA A N 1
ATOM 959 C CA . ALA A 1 126 ? 16.256 -4.641 -7.312 1.00 92.31 126 ALA A CA 1
ATOM 960 C C . ALA A 1 126 ? 16.150 -3.276 -6.615 1.00 92.31 126 ALA A C 1
ATOM 962 O O . ALA A 1 126 ? 16.417 -3.157 -5.419 1.00 92.31 126 ALA A O 1
ATOM 963 N N . GLU A 1 127 ? 15.692 -2.259 -7.343 1.00 94.25 127 GLU A N 1
ATOM 964 C CA . GLU A 1 127 ? 15.445 -0.937 -6.784 1.00 94.25 127 GLU A CA 1
ATOM 965 C C . GLU A 1 127 ? 14.310 -0.945 -5.751 1.00 94.25 127 GLU A C 1
ATOM 967 O O . GLU A 1 127 ? 14.455 -0.352 -4.684 1.00 94.25 127 GLU A O 1
ATOM 972 N N . LEU A 1 128 ? 13.204 -1.650 -6.009 1.00 94.62 128 LEU A N 1
ATOM 973 C CA . LEU A 1 128 ? 12.120 -1.791 -5.036 1.00 94.62 128 LEU A CA 1
ATOM 974 C C . LEU A 1 128 ? 12.601 -2.457 -3.748 1.00 94.62 128 LEU A C 1
ATOM 976 O O . LEU A 1 128 ? 12.271 -1.974 -2.671 1.00 94.62 128 LEU A O 1
ATOM 980 N N . GLN A 1 129 ? 13.405 -3.517 -3.842 1.00 96.12 129 GLN A N 1
ATOM 981 C CA . GLN A 1 129 ? 13.989 -4.174 -2.667 1.00 96.12 129 GLN A CA 1
ATOM 982 C C . GLN A 1 129 ? 14.902 -3.232 -1.879 1.00 96.12 129 GLN A C 1
ATOM 984 O O . GLN A 1 129 ? 14.884 -3.236 -0.649 1.00 96.12 129 GLN A O 1
ATOM 989 N N . ARG A 1 130 ? 15.682 -2.399 -2.576 1.00 97.69 130 ARG A N 1
ATOM 990 C CA . ARG A 1 130 ? 16.524 -1.385 -1.937 1.00 97.69 130 ARG A CA 1
ATOM 991 C C . ARG A 1 130 ? 15.675 -0.334 -1.219 1.00 97.69 130 ARG A C 1
ATOM 993 O O . ARG A 1 130 ? 15.944 -0.037 -0.060 1.00 97.69 130 ARG A O 1
ATOM 1000 N N . LEU A 1 131 ? 14.657 0.211 -1.887 1.00 97.81 131 LEU A N 1
ATOM 1001 C CA . LEU A 1 131 ? 13.759 1.225 -1.325 1.00 97.81 131 LEU A CA 1
ATOM 1002 C C . LEU A 1 131 ? 12.919 0.687 -0.160 1.00 97.81 131 LEU A C 1
ATOM 1004 O O . LEU A 1 131 ? 12.670 1.419 0.792 1.00 97.81 131 LEU A O 1
ATOM 1008 N N . ASP A 1 132 ? 12.518 -0.584 -0.206 1.00 97.38 132 ASP A N 1
ATOM 1009 C CA . ASP A 1 132 ? 11.791 -1.261 0.875 1.00 97.38 132 ASP A CA 1
ATOM 1010 C C . ASP A 1 132 ? 12.584 -1.260 2.189 1.00 97.38 132 ASP A C 1
ATOM 1012 O O . ASP A 1 132 ? 12.009 -1.112 3.264 1.00 97.38 132 ASP A O 1
ATOM 1016 N N . GLN A 1 133 ? 13.915 -1.341 2.097 1.00 96.50 133 GLN A N 1
ATOM 1017 C CA . GLN A 1 133 ? 14.823 -1.398 3.244 1.00 96.50 133 GLN A CA 1
ATOM 1018 C C . GLN A 1 133 ? 15.447 -0.046 3.618 1.00 96.50 133 GLN A C 1
ATOM 1020 O O . GLN A 1 133 ? 16.104 0.041 4.658 1.00 96.50 133 GLN A O 1
ATOM 1025 N N . ALA A 1 134 ? 15.231 1.005 2.823 1.00 96.12 134 ALA A N 1
ATOM 1026 C CA . ALA A 1 134 ? 15.858 2.318 2.987 1.00 96.12 134 ALA A CA 1
ATOM 1027 C C . ALA A 1 134 ? 15.170 3.159 4.083 1.00 96.12 134 ALA A C 1
ATOM 1029 O O . ALA A 1 134 ? 14.539 4.184 3.827 1.00 96.12 134 ALA A O 1
ATOM 1030 N N . HIS A 1 135 ? 15.271 2.716 5.334 1.00 95.38 135 HIS A N 1
ATOM 1031 C CA . HIS A 1 135 ? 14.630 3.357 6.489 1.00 95.38 135 HIS A CA 1
ATOM 1032 C C . HIS A 1 135 ? 15.233 4.728 6.836 1.00 95.38 135 HIS A C 1
ATOM 1034 O O . HIS A 1 135 ? 14.605 5.535 7.525 1.00 95.38 135 HIS A O 1
ATOM 1040 N N . GLU A 1 136 ? 16.453 4.992 6.373 1.00 94.94 136 GLU A N 1
ATOM 1041 C CA . GLU A 1 136 ? 17.216 6.214 6.613 1.00 94.94 136 GLU A CA 1
ATOM 1042 C C . GLU A 1 136 ? 16.778 7.407 5.756 1.00 94.94 136 GLU A C 1
ATOM 1044 O O . GLU A 1 136 ? 17.043 8.552 6.131 1.00 94.94 136 GLU A O 1
ATOM 1049 N N . ILE A 1 137 ? 16.103 7.165 4.628 1.00 95.25 137 ILE A N 1
ATOM 1050 C CA . ILE A 1 137 ? 15.579 8.230 3.765 1.00 95.25 137 ILE A CA 1
ATOM 1051 C C . ILE A 1 137 ? 14.124 8.547 4.106 1.00 95.25 137 ILE A C 1
ATOM 1053 O O . ILE A 1 137 ? 13.405 7.757 4.719 1.00 95.25 137 ILE A O 1
ATOM 1057 N N . THR A 1 138 ? 13.669 9.738 3.721 1.00 96.88 138 THR A N 1
ATOM 1058 C CA . THR A 1 138 ? 12.280 10.133 3.955 1.00 96.88 138 THR A CA 1
ATOM 1059 C C . THR A 1 138 ? 11.337 9.456 2.952 1.00 96.88 138 THR A C 1
ATOM 1061 O O . THR A 1 138 ? 11.739 9.121 1.833 1.00 96.88 138 THR A O 1
ATOM 1064 N N . PRO A 1 139 ? 10.045 9.303 3.293 1.00 97.38 139 PRO A N 1
ATOM 1065 C CA . PRO A 1 139 ? 9.027 8.863 2.343 1.00 97.38 139 PRO A CA 1
ATOM 1066 C C . PRO A 1 139 ? 8.954 9.698 1.054 1.00 97.38 139 PRO A C 1
ATOM 1068 O O . PRO A 1 139 ? 8.691 9.146 -0.010 1.00 97.38 139 PRO A O 1
ATOM 1071 N N . GLU A 1 140 ? 9.190 11.011 1.120 1.00 97.50 140 GLU A N 1
ATOM 1072 C CA . GLU A 1 140 ? 9.214 11.893 -0.057 1.00 97.50 140 GLU A CA 1
ATOM 1073 C C . GLU A 1 140 ? 10.390 11.584 -0.984 1.00 97.50 140 GLU A C 1
ATOM 1075 O O . GLU A 1 140 ? 10.228 11.566 -2.206 1.00 97.50 140 GLU A O 1
ATOM 1080 N N . GLU A 1 141 ? 11.562 11.324 -0.402 1.00 97.56 141 GLU A N 1
ATOM 1081 C CA . GLU A 1 141 ? 12.750 10.923 -1.151 1.00 97.56 141 GLU A CA 1
ATOM 1082 C C . GLU A 1 141 ? 12.562 9.523 -1.745 1.00 97.56 141 GLU A C 1
ATOM 1084 O O . GLU A 1 141 ? 12.851 9.302 -2.916 1.00 97.56 141 GLU A O 1
ATOM 1089 N N . THR A 1 142 ? 11.957 8.603 -0.990 1.00 97.88 142 THR A N 1
ATOM 1090 C CA . THR A 1 142 ? 11.572 7.270 -1.485 1.00 97.88 142 THR A CA 1
ATOM 1091 C C . THR A 1 142 ? 10.626 7.376 -2.685 1.00 97.88 142 THR A C 1
ATOM 1093 O O . THR A 1 142 ? 10.819 6.710 -3.701 1.00 97.88 142 THR A O 1
ATOM 1096 N N . ALA A 1 143 ? 9.621 8.255 -2.609 1.00 96.81 143 ALA A N 1
ATOM 1097 C CA . ALA A 1 143 ? 8.702 8.535 -3.710 1.00 96.81 143 ALA A CA 1
ATOM 1098 C C . ALA A 1 143 ? 9.407 9.146 -4.927 1.00 96.81 143 ALA A C 1
ATOM 1100 O O . ALA A 1 143 ? 9.082 8.795 -6.063 1.00 96.81 143 ALA A O 1
ATOM 1101 N N . HIS A 1 144 ? 10.374 10.038 -4.700 1.00 96.12 144 HIS A N 1
ATOM 1102 C CA . HIS A 1 144 ? 11.178 10.621 -5.767 1.00 96.12 144 HIS A CA 1
ATOM 1103 C C . HIS A 1 144 ? 12.030 9.560 -6.471 1.00 96.12 144 HIS A C 1
ATOM 1105 O O . HIS A 1 144 ? 11.964 9.456 -7.694 1.00 96.12 144 HIS A O 1
ATOM 1111 N N . GLN A 1 145 ? 12.760 8.736 -5.717 1.00 96.06 145 GLN A N 1
ATOM 1112 C CA . GLN A 1 145 ? 13.597 7.663 -6.259 1.00 96.06 145 GLN A CA 1
ATOM 1113 C C . GLN A 1 145 ? 12.761 6.635 -7.024 1.00 96.06 145 GLN A C 1
ATOM 1115 O O . GLN A 1 145 ? 13.099 6.311 -8.158 1.00 96.06 145 GLN A O 1
ATOM 1120 N N . LEU A 1 146 ? 11.610 6.217 -6.485 1.00 94.69 146 LEU A N 1
ATOM 1121 C CA . LEU A 1 146 ? 10.692 5.315 -7.185 1.00 94.69 146 LEU A CA 1
ATOM 1122 C C . LEU A 1 146 ? 10.260 5.876 -8.548 1.00 94.69 146 LEU A C 1
ATOM 1124 O O . LEU A 1 146 ? 10.307 5.171 -9.558 1.00 94.69 146 LEU A O 1
ATOM 1128 N N . LYS A 1 147 ? 9.852 7.150 -8.584 1.00 91.75 147 LYS A N 1
ATOM 1129 C CA . LYS A 1 147 ? 9.429 7.822 -9.817 1.00 91.75 147 LYS A CA 1
ATOM 1130 C C . LYS A 1 147 ? 10.577 7.916 -10.823 1.00 91.75 147 LYS A C 1
ATOM 1132 O O . LYS A 1 147 ? 10.396 7.547 -11.981 1.00 91.75 147 LYS A O 1
ATOM 1137 N N . THR A 1 148 ? 11.747 8.358 -10.372 1.00 91.94 148 THR A N 1
ATOM 1138 C CA . THR A 1 148 ? 12.951 8.476 -11.203 1.00 91.94 148 THR A CA 1
ATOM 1139 C C . THR A 1 148 ? 13.350 7.125 -11.791 1.00 91.94 148 THR A C 1
ATOM 1141 O O . THR A 1 148 ? 13.652 7.044 -12.978 1.00 91.94 148 THR A O 1
ATOM 1144 N N . SER A 1 149 ? 13.278 6.049 -11.010 1.00 91.25 149 SER A N 1
ATOM 1145 C CA . SER A 1 149 ? 13.589 4.698 -11.478 1.00 91.25 149 SER A CA 1
ATOM 1146 C C . SER A 1 149 ? 12.623 4.235 -12.566 1.00 91.25 149 SER A C 1
ATOM 1148 O O . SER A 1 149 ? 13.053 3.676 -13.572 1.00 91.25 149 SER A O 1
ATOM 1150 N N . VAL A 1 150 ? 11.327 4.539 -12.447 1.00 88.12 150 VAL A N 1
ATOM 1151 C CA . VAL A 1 150 ? 10.380 4.274 -13.541 1.00 88.12 150 VAL A CA 1
ATOM 1152 C C . VAL A 1 150 ? 10.697 5.111 -14.777 1.00 88.12 150 VAL A C 1
ATOM 1154 O O . VAL A 1 150 ? 10.677 4.582 -15.884 1.00 88.12 150 VAL A O 1
ATOM 1157 N N . GLU A 1 151 ? 11.016 6.392 -14.616 1.00 86.19 151 GLU A N 1
ATOM 1158 C CA . GLU A 1 151 ? 11.342 7.277 -15.739 1.00 86.19 151 GLU A CA 1
ATOM 1159 C C . GLU A 1 151 ? 12.619 6.854 -16.479 1.00 86.19 151 GLU A C 1
ATOM 1161 O O . GLU A 1 151 ? 12.652 6.947 -17.703 1.00 86.19 151 GLU A O 1
ATOM 1166 N N . GLN A 1 152 ? 13.636 6.374 -15.757 1.00 85.88 152 GLN A N 1
ATOM 1167 C CA . GLN A 1 152 ? 14.918 5.928 -16.314 1.00 85.88 152 GLN A CA 1
ATOM 1168 C C . GLN A 1 152 ? 14.830 4.561 -16.994 1.00 85.88 152 GLN A C 1
ATOM 1170 O O . GLN A 1 152 ? 15.455 4.336 -18.033 1.00 85.88 152 GLN A O 1
ATOM 1175 N N . LEU A 1 153 ? 14.085 3.632 -16.393 1.00 83.12 153 LEU A N 1
ATOM 1176 C CA . LEU A 1 153 ? 13.956 2.272 -16.909 1.00 83.12 153 LEU A CA 1
ATOM 1177 C C . LEU A 1 153 ? 12.935 2.235 -18.051 1.00 83.12 153 LEU A C 1
ATOM 1179 O O . LEU A 1 153 ? 13.161 1.610 -19.084 1.00 83.12 153 LEU A O 1
ATOM 1183 N N . TYR A 1 154 ? 11.833 2.971 -17.941 1.00 78.75 154 TYR A N 1
ATOM 1184 C CA . TYR A 1 154 ? 10.762 2.968 -18.932 1.00 78.75 154 TYR A CA 1
ATOM 1185 C C . TYR A 1 154 ? 10.785 4.260 -19.758 1.00 78.75 154 TYR A C 1
ATOM 1187 O O . TYR A 1 154 ? 9.949 5.146 -19.612 1.00 78.75 154 TYR A O 1
ATOM 1195 N N . ASN A 1 155 ? 11.741 4.338 -20.689 1.00 66.81 155 ASN A N 1
ATOM 1196 C CA . ASN A 1 155 ? 11.965 5.502 -21.564 1.00 66.81 155 ASN A CA 1
ATOM 1197 C C . ASN A 1 155 ? 10.888 5.720 -22.645 1.00 66.81 155 ASN A C 1
ATOM 1199 O O . ASN A 1 155 ? 10.941 6.717 -23.364 1.00 66.81 155 ASN A O 1
ATOM 1203 N N . ASN A 1 156 ? 9.932 4.798 -22.806 1.00 64.88 156 ASN A N 1
ATOM 1204 C CA . ASN A 1 156 ? 8.858 4.936 -23.789 1.00 64.88 156 ASN A CA 1
ATOM 1205 C C . ASN A 1 156 ? 7.555 5.427 -23.134 1.00 64.88 156 ASN A C 1
ATOM 1207 O O . ASN A 1 156 ? 7.193 5.028 -22.026 1.00 64.88 156 ASN A O 1
ATOM 1211 N N . ASP A 1 157 ? 6.842 6.312 -23.831 1.00 57.84 157 ASP A N 1
ATOM 1212 C CA . ASP A 1 157 ? 5.614 6.935 -23.322 1.00 57.84 157 ASP A CA 1
ATOM 1213 C C . ASP A 1 157 ? 4.533 5.912 -22.980 1.00 57.84 157 ASP A C 1
ATOM 1215 O O . ASP A 1 157 ? 3.808 6.091 -22.009 1.00 57.84 157 ASP A O 1
ATOM 1219 N N . MET A 1 158 ? 4.469 4.804 -23.721 1.00 58.22 158 MET A N 1
ATOM 1220 C CA . MET A 1 158 ? 3.427 3.793 -23.557 1.00 58.22 158 MET A CA 1
ATOM 1221 C C . MET A 1 158 ? 3.561 3.015 -22.237 1.00 58.22 158 MET A C 1
ATOM 1223 O O . MET A 1 158 ? 2.563 2.793 -21.557 1.00 58.22 158 MET A O 1
ATOM 1227 N N . ALA A 1 159 ? 4.777 2.640 -21.831 1.00 62.59 159 ALA A N 1
ATOM 1228 C CA . ALA A 1 159 ? 5.034 1.991 -20.545 1.00 62.59 159 ALA A CA 1
ATOM 1229 C C . ALA A 1 159 ? 4.810 2.961 -19.378 1.00 62.59 159 ALA A C 1
ATOM 1231 O O . ALA A 1 159 ? 4.199 2.583 -18.380 1.00 62.59 159 ALA A O 1
ATOM 1232 N N . ARG A 1 160 ? 5.207 4.233 -19.531 1.00 65.81 160 ARG A N 1
ATOM 1233 C CA . ARG A 1 160 ? 4.922 5.281 -18.535 1.00 65.81 160 ARG A CA 1
ATOM 1234 C C . ARG A 1 160 ? 3.425 5.525 -18.366 1.00 65.81 160 ARG A C 1
ATOM 1236 O O . ARG A 1 160 ? 2.963 5.700 -17.247 1.00 65.81 160 ARG A O 1
ATOM 1243 N N . GLN A 1 161 ? 2.653 5.475 -19.451 1.00 65.56 161 GLN A N 1
ATOM 1244 C CA . GLN A 1 161 ? 1.198 5.636 -19.401 1.00 65.56 161 GLN A CA 1
ATOM 1245 C C . GLN A 1 161 ? 0.496 4.481 -18.675 1.00 65.56 161 GLN A C 1
ATOM 1247 O O . GLN A 1 161 ? -0.537 4.692 -18.042 1.00 65.56 161 GLN A O 1
ATOM 1252 N N . LEU A 1 162 ? 1.052 3.268 -18.758 1.00 66.69 162 LEU A N 1
ATOM 1253 C CA . LEU A 1 162 ? 0.548 2.096 -18.037 1.00 66.69 162 LEU A CA 1
ATOM 1254 C C . LEU A 1 162 ? 0.898 2.147 -16.542 1.00 66.69 162 LEU A C 1
ATOM 1256 O O . LEU A 1 162 ? 0.117 1.681 -15.711 1.00 66.69 162 LEU A O 1
ATOM 1260 N N . ILE A 1 163 ? 2.036 2.749 -16.188 1.00 78.06 163 ILE A N 1
ATOM 1261 C CA . ILE A 1 163 ? 2.463 2.969 -14.802 1.00 78.06 163 ILE A CA 1
ATOM 1262 C C . ILE A 1 163 ? 1.866 4.295 -14.301 1.00 78.06 163 ILE A C 1
ATOM 1264 O O . ILE A 1 163 ? 2.539 5.307 -14.124 1.00 78.06 163 ILE A O 1
ATOM 1268 N N . GLY A 1 164 ? 0.545 4.297 -14.114 1.00 82.38 164 GLY A N 1
ATOM 1269 C CA . GLY A 1 164 ? -0.192 5.472 -13.650 1.00 82.38 164 GLY A CA 1
ATOM 1270 C C . GLY A 1 164 ? 0.020 5.801 -12.159 1.00 82.38 164 GLY A C 1
ATOM 1271 O O . GLY A 1 164 ? 0.565 4.983 -11.404 1.00 82.38 164 GLY A O 1
ATOM 1272 N N . PRO A 1 165 ? -0.496 6.960 -11.695 1.00 87.38 165 PRO A N 1
ATOM 1273 C CA . PRO A 1 165 ? -0.426 7.398 -10.296 1.00 87.38 165 PRO A CA 1
ATOM 1274 C C . PRO A 1 165 ? -0.886 6.341 -9.285 1.00 87.38 165 PRO A C 1
ATOM 1276 O O . PRO A 1 165 ? -0.285 6.202 -8.218 1.00 87.38 165 PRO A O 1
ATOM 1279 N N . ASP A 1 166 ? -1.919 5.567 -9.635 1.00 88.44 166 ASP A N 1
ATOM 1280 C CA . ASP A 1 166 ? -2.473 4.505 -8.792 1.00 88.44 166 ASP A CA 1
ATOM 1281 C C . ASP A 1 166 ? -1.499 3.361 -8.537 1.00 88.44 166 ASP A C 1
ATOM 1283 O O . ASP A 1 166 ? -1.350 2.926 -7.393 1.00 88.44 166 ASP A O 1
ATOM 1287 N N . VAL A 1 167 ? -0.826 2.876 -9.582 1.00 88.69 167 VAL A N 1
ATOM 1288 C CA . VAL A 1 167 ? 0.159 1.797 -9.447 1.00 88.69 167 VAL A CA 1
ATOM 1289 C C . VAL A 1 167 ? 1.343 2.302 -8.632 1.00 88.69 167 VAL A C 1
ATOM 1291 O O . VAL A 1 167 ? 1.713 1.673 -7.647 1.00 88.69 167 VAL A O 1
ATOM 1294 N N . MET A 1 168 ? 1.866 3.486 -8.961 1.00 91.00 168 MET A N 1
ATOM 1295 C CA . MET A 1 168 ? 3.003 4.081 -8.251 1.00 91.00 168 MET A CA 1
ATOM 1296 C C . MET A 1 168 ? 2.736 4.327 -6.777 1.00 91.00 168 MET A C 1
ATOM 1298 O O . MET A 1 168 ? 3.564 4.002 -5.931 1.00 91.00 168 MET A O 1
ATOM 1302 N N . THR A 1 169 ? 1.556 4.837 -6.451 1.00 94.69 169 THR A N 1
ATOM 1303 C CA . THR A 1 169 ? 1.187 5.127 -5.065 1.00 94.69 169 THR A CA 1
ATOM 1304 C C . THR A 1 169 ? 0.951 3.856 -4.262 1.00 94.69 169 THR A C 1
ATOM 1306 O O . THR A 1 169 ? 1.341 3.786 -3.098 1.00 94.69 169 THR A O 1
ATOM 1309 N N . ARG A 1 170 ? 0.349 2.824 -4.865 1.00 92.94 170 ARG A N 1
ATOM 1310 C CA . ARG A 1 170 ? 0.188 1.519 -4.206 1.00 92.94 170 ARG A CA 1
ATOM 1311 C C . ARG A 1 170 ? 1.532 0.844 -3.970 1.00 92.94 170 ARG A C 1
ATOM 1313 O O . ARG A 1 170 ? 1.738 0.335 -2.874 1.00 92.94 170 ARG A O 1
ATOM 1320 N N . THR A 1 171 ? 2.431 0.881 -4.953 1.00 94.38 171 THR A N 1
ATOM 1321 C CA . THR A 1 171 ? 3.798 0.373 -4.804 1.00 94.38 171 THR A CA 1
ATOM 1322 C C . THR A 1 171 ? 4.520 1.123 -3.693 1.00 94.38 171 THR A C 1
ATOM 1324 O O . THR A 1 171 ? 5.010 0.486 -2.768 1.00 94.38 171 THR A O 1
ATOM 1327 N N . LEU A 1 172 ? 4.483 2.459 -3.695 1.00 97.19 172 LEU A N 1
ATOM 1328 C CA . LEU A 1 172 ? 5.089 3.280 -2.646 1.00 97.19 172 LEU A CA 1
ATOM 1329 C C . LEU A 1 172 ? 4.573 2.912 -1.250 1.00 97.19 172 LEU A C 1
ATOM 1331 O O . LEU A 1 172 ? 5.363 2.650 -0.350 1.00 97.19 172 LEU A O 1
ATOM 1335 N N . PHE A 1 173 ? 3.252 2.866 -1.056 1.00 97.44 173 PHE A N 1
ATOM 1336 C CA . PHE A 1 173 ? 2.677 2.533 0.249 1.00 97.44 173 PHE A CA 1
ATOM 1337 C C . PHE A 1 173 ? 2.818 1.052 0.621 1.00 97.44 173 PHE A C 1
ATOM 1339 O O . PHE A 1 173 ? 2.524 0.688 1.759 1.00 97.44 173 PHE A O 1
ATOM 1346 N N . SER A 1 174 ? 3.258 0.188 -0.294 1.00 95.38 174 SER A N 1
ATOM 1347 C CA . SER A 1 174 ? 3.581 -1.202 0.032 1.00 95.38 174 SER A CA 1
ATOM 1348 C C . SER A 1 174 ? 4.961 -1.368 0.674 1.00 95.38 174 SER A C 1
ATOM 1350 O O . SER A 1 174 ? 5.156 -2.373 1.357 1.00 95.38 174 SER A O 1
ATOM 1352 N N . LEU A 1 175 ? 5.857 -0.386 0.506 1.00 97.25 175 LEU A N 1
ATOM 1353 C CA . LEU A 1 175 ? 7.227 -0.430 1.015 1.00 97.25 175 LEU A CA 1
ATOM 1354 C C . LEU A 1 175 ? 7.265 -0.325 2.543 1.00 97.25 175 LEU A C 1
ATOM 1356 O O . LEU A 1 175 ? 6.623 0.555 3.132 1.00 97.25 175 LEU A O 1
ATOM 1360 N N . ASP A 1 176 ? 8.049 -1.195 3.171 1.00 97.00 176 ASP A N 1
ATOM 1361 C CA . ASP A 1 176 ? 8.220 -1.266 4.621 1.00 97.00 176 ASP A CA 1
ATOM 1362 C C . ASP A 1 176 ? 8.826 0.022 5.183 1.00 97.00 176 ASP A C 1
ATOM 1364 O O . ASP A 1 176 ? 8.252 0.610 6.098 1.00 97.00 176 ASP A O 1
ATOM 1368 N N . ALA A 1 177 ? 9.880 0.557 4.556 1.00 97.00 177 ALA A N 1
ATOM 1369 C CA . ALA A 1 177 ? 10.460 1.847 4.931 1.00 97.00 177 ALA A CA 1
ATOM 1370 C C . ALA A 1 177 ? 9.401 2.965 5.008 1.00 97.00 177 ALA A C 1
ATOM 1372 O O . ALA A 1 177 ? 9.335 3.708 5.990 1.00 97.00 177 ALA A O 1
ATOM 1373 N N . VAL A 1 178 ? 8.499 3.053 4.023 1.00 98.19 178 VAL A N 1
ATOM 1374 C CA . VAL A 1 178 ? 7.422 4.057 4.023 1.00 98.19 178 VAL A CA 1
ATOM 1375 C C . VAL A 1 178 ? 6.442 3.807 5.168 1.00 98.19 178 VAL A C 1
ATOM 1377 O O . VAL A 1 178 ? 6.082 4.751 5.877 1.00 98.19 178 VAL A O 1
ATOM 1380 N N . GLN A 1 179 ? 6.015 2.559 5.379 1.00 97.88 179 GLN A N 1
ATOM 1381 C CA . GLN A 1 179 ? 5.099 2.222 6.471 1.00 97.88 179 GLN A CA 1
ATOM 1382 C C . GLN A 1 179 ? 5.720 2.510 7.838 1.00 97.88 179 GLN A C 1
ATOM 1384 O O . GLN A 1 179 ? 5.080 3.176 8.654 1.00 97.88 179 GLN A O 1
ATOM 1389 N N . SER A 1 180 ? 6.969 2.104 8.062 1.00 96.81 180 SER A N 1
ATOM 1390 C CA . SER A 1 180 ? 7.736 2.372 9.279 1.00 96.81 180 SER A CA 1
ATOM 1391 C C . SER A 1 180 ? 7.712 3.856 9.643 1.00 96.81 180 SER A C 1
ATOM 1393 O O . SER A 1 180 ? 7.341 4.209 10.763 1.00 96.81 180 SER A O 1
ATOM 1395 N N . HIS A 1 181 ? 7.973 4.746 8.680 1.00 97.44 181 HIS A N 1
ATOM 1396 C CA . HIS A 1 181 ? 7.845 6.194 8.889 1.00 97.44 181 HIS A CA 1
ATOM 1397 C C . HIS A 1 181 ? 6.411 6.606 9.247 1.00 97.44 181 HIS A C 1
ATOM 1399 O O . HIS A 1 181 ? 6.202 7.302 10.243 1.00 97.44 181 HIS A O 1
ATOM 1405 N N . LEU A 1 182 ? 5.403 6.151 8.496 1.00 97.38 182 LEU A N 1
ATOM 1406 C CA . LEU A 1 182 ? 3.996 6.492 8.753 1.00 97.38 182 LEU A CA 1
ATOM 1407 C C . LEU A 1 182 ? 3.511 6.026 10.136 1.00 97.38 182 LEU A C 1
ATOM 1409 O O . LEU A 1 182 ? 2.698 6.717 10.759 1.00 97.38 182 LEU A O 1
ATOM 1413 N N . HIS A 1 183 ? 4.009 4.899 10.646 1.00 95.81 183 HIS A N 1
ATOM 1414 C CA . HIS A 1 183 ? 3.678 4.392 11.979 1.00 95.81 183 HIS A CA 1
ATOM 1415 C C . HIS A 1 183 ? 4.151 5.314 13.110 1.00 95.81 183 HIS A C 1
ATOM 1417 O O . HIS A 1 183 ? 3.478 5.378 14.140 1.00 95.81 183 HIS A O 1
ATOM 1423 N N . THR A 1 184 ? 5.238 6.068 12.917 1.00 95.81 184 THR A N 1
ATOM 1424 C CA . THR A 1 184 ? 5.768 6.999 13.935 1.00 95.81 184 THR A CA 1
ATOM 1425 C C . THR A 1 184 ? 4.979 8.304 14.055 1.00 95.81 184 THR A C 1
ATOM 1427 O O . THR A 1 184 ? 5.080 9.003 15.062 1.00 95.81 184 THR A O 1
ATOM 1430 N N . LEU A 1 185 ? 4.177 8.641 13.042 1.00 96.19 185 LEU A N 1
ATOM 1431 C CA . LEU A 1 185 ? 3.453 9.907 12.976 1.00 96.19 185 LEU A CA 1
ATOM 1432 C C . LEU A 1 185 ? 2.140 9.865 13.770 1.00 96.19 185 LEU A C 1
ATOM 1434 O O . LEU A 1 185 ? 1.486 8.822 13.877 1.00 96.19 185 LEU A O 1
ATOM 1438 N N . SER A 1 186 ? 1.707 11.030 14.263 1.00 94.94 186 SER A N 1
ATOM 1439 C CA . SER A 1 186 ? 0.338 11.228 14.759 1.00 94.94 186 SER A CA 1
ATOM 1440 C C . SER A 1 186 ? -0.681 11.045 13.627 1.00 94.94 186 SER A C 1
ATOM 1442 O O . SER A 1 186 ? -0.322 11.079 12.453 1.00 94.94 186 SER A O 1
ATOM 1444 N N . ALA A 1 187 ? -1.962 10.843 13.951 1.00 92.75 187 ALA A N 1
ATOM 1445 C CA . ALA A 1 187 ? -2.991 10.610 12.931 1.00 92.75 187 ALA A CA 1
ATOM 1446 C C . ALA A 1 187 ? -3.070 11.746 11.891 1.00 92.75 187 ALA A C 1
ATOM 1448 O O . ALA A 1 187 ? -3.101 11.461 10.694 1.00 92.75 187 ALA A O 1
ATOM 1449 N N . ASP A 1 188 ? -3.019 13.002 12.342 1.00 94.12 188 ASP A N 1
ATOM 1450 C CA . ASP A 1 188 ? -3.102 14.176 11.467 1.00 94.12 188 ASP A CA 1
ATOM 1451 C C . ASP A 1 188 ? -1.844 14.322 10.603 1.00 94.12 188 ASP A C 1
ATOM 1453 O O . ASP A 1 188 ? -1.939 14.351 9.376 1.00 94.12 188 ASP A O 1
ATOM 1457 N N . ALA A 1 189 ? -0.656 14.277 11.220 1.00 97.19 189 ALA A N 1
ATOM 1458 C CA . ALA A 1 189 ? 0.617 14.358 10.498 1.00 97.19 189 ALA A CA 1
ATOM 1459 C C . ALA A 1 189 ? 0.777 13.208 9.490 1.00 97.19 189 ALA A C 1
ATOM 1461 O O . ALA A 1 189 ? 1.318 13.380 8.397 1.00 97.19 189 ALA A O 1
ATOM 1462 N N . ARG A 1 190 ? 0.269 12.019 9.831 1.00 97.19 190 ARG A N 1
ATOM 1463 C CA . ARG A 1 190 ? 0.247 10.865 8.935 1.00 97.19 190 ARG A CA 1
ATOM 1464 C C . ARG A 1 190 ? -0.668 11.098 7.738 1.00 97.19 190 ARG A C 1
ATOM 1466 O O . ARG A 1 190 ? -0.278 10.776 6.618 1.00 97.19 190 ARG A O 1
ATOM 1473 N N . GLN A 1 191 ? -1.867 11.642 7.945 1.00 97.56 191 GLN A N 1
ATOM 1474 C CA . GLN A 1 191 ? -2.785 11.922 6.840 1.00 97.56 191 GLN A CA 1
ATOM 1475 C C . GLN A 1 191 ? -2.224 13.004 5.912 1.00 97.56 191 GLN A C 1
ATOM 1477 O O . GLN A 1 191 ? -2.286 12.856 4.691 1.00 97.56 191 GLN A O 1
ATOM 1482 N N . GLU A 1 192 ? -1.629 14.055 6.475 1.00 97.62 192 GLU A N 1
ATOM 1483 C CA . GLU A 1 192 ? -0.928 15.089 5.710 1.00 97.62 192 GLU A CA 1
ATOM 1484 C C . GLU A 1 192 ? 0.208 14.490 4.879 1.00 97.62 192 GLU A C 1
ATOM 1486 O O . GLU A 1 192 ? 0.308 14.763 3.679 1.00 97.62 192 GLU A O 1
ATOM 1491 N N . ARG A 1 193 ? 1.007 13.598 5.480 1.00 98.25 193 ARG A N 1
ATOM 1492 C CA . ARG A 1 193 ? 2.079 12.877 4.788 1.00 98.25 193 ARG A CA 1
ATOM 1493 C C . ARG A 1 193 ? 1.554 12.056 3.615 1.00 98.25 193 ARG A C 1
ATOM 1495 O O . ARG A 1 193 ? 2.054 12.185 2.502 1.00 98.25 193 ARG A O 1
ATOM 1502 N N . ILE A 1 194 ? 0.527 11.241 3.842 1.00 98.19 194 ILE A N 1
ATOM 1503 C CA . ILE A 1 194 ? -0.101 10.416 2.800 1.00 98.19 194 ILE A CA 1
ATOM 1504 C C . ILE A 1 194 ? -0.626 11.295 1.655 1.00 98.19 194 ILE A C 1
ATOM 1506 O O . ILE A 1 194 ? -0.430 10.974 0.482 1.00 98.19 194 ILE A O 1
ATOM 1510 N N . ASN A 1 195 ? -1.268 12.420 1.978 1.00 98.25 195 ASN A N 1
ATOM 1511 C CA . ASN A 1 195 ? -1.800 13.347 0.981 1.00 98.25 195 ASN A CA 1
ATOM 1512 C C . ASN A 1 195 ? -0.679 14.021 0.172 1.00 98.25 195 ASN A C 1
ATOM 1514 O O . ASN A 1 195 ? -0.808 14.158 -1.044 1.00 98.25 195 ASN A O 1
ATOM 1518 N N . SER A 1 196 ? 0.434 14.384 0.819 1.00 98.00 196 SER A N 1
ATOM 1519 C CA . SER A 1 196 ? 1.627 14.914 0.148 1.00 98.00 196 SER A CA 1
ATOM 1520 C C . SER A 1 196 ? 2.202 13.918 -0.864 1.00 98.00 196 SER A C 1
ATOM 1522 O O . SER A 1 196 ? 2.401 14.265 -2.029 1.00 98.00 196 SER A O 1
ATOM 1524 N N . LEU A 1 197 ? 2.362 12.653 -0.461 1.00 98.12 197 LEU A N 1
ATOM 1525 C CA . LEU A 1 197 ? 2.897 11.597 -1.325 1.00 98.12 197 LEU A CA 1
ATOM 1526 C C . LEU A 1 197 ? 1.982 11.322 -2.529 1.00 98.12 197 LEU A C 1
ATOM 1528 O O . LEU A 1 197 ? 2.460 11.214 -3.655 1.00 98.12 197 LEU A O 1
ATOM 1532 N N . ARG A 1 198 ? 0.656 11.304 -2.338 1.00 97.56 198 ARG A N 1
ATOM 1533 C CA . ARG A 1 198 ? -0.306 11.194 -3.454 1.00 97.56 198 ARG A CA 1
ATOM 1534 C C . ARG A 1 198 ? -0.185 12.357 -4.435 1.00 97.56 198 ARG A C 1
ATOM 1536 O O . ARG A 1 198 ? -0.235 12.146 -5.646 1.00 97.56 198 ARG A O 1
ATOM 1543 N N . ARG A 1 199 ? -0.000 13.580 -3.931 1.00 97.25 199 ARG A N 1
ATOM 1544 C CA . ARG A 1 199 ? 0.205 14.763 -4.778 1.00 97.25 199 ARG A CA 1
ATOM 1545 C C . ARG A 1 199 ? 1.494 14.648 -5.590 1.00 97.25 199 ARG A C 1
ATOM 1547 O O . ARG A 1 199 ? 1.473 14.899 -6.790 1.00 97.25 199 ARG A O 1
ATOM 1554 N N . GLN A 1 200 ? 2.582 14.197 -4.965 1.00 95.38 200 GLN A N 1
ATOM 1555 C CA . GLN A 1 200 ? 3.862 13.937 -5.635 1.00 95.38 200 GLN A CA 1
ATOM 1556 C C . GLN A 1 200 ? 3.739 12.867 -6.734 1.00 95.38 200 GLN A C 1
ATOM 1558 O O . GLN A 1 200 ? 4.373 12.986 -7.784 1.00 95.38 200 GLN A O 1
ATOM 1563 N N . MET A 1 201 ? 2.874 11.872 -6.525 1.00 92.88 201 MET A N 1
ATOM 1564 C CA . MET A 1 201 ? 2.558 10.823 -7.500 1.00 92.88 201 MET A CA 1
ATOM 1565 C C . MET A 1 201 ? 1.564 11.250 -8.591 1.00 92.88 201 MET A C 1
ATOM 1567 O O . MET A 1 201 ? 1.262 10.460 -9.481 1.00 92.88 201 MET A O 1
ATOM 1571 N N . GLY A 1 202 ? 1.074 12.495 -8.565 1.00 93.25 202 GLY A N 1
ATOM 1572 C CA . GLY A 1 202 ? 0.255 13.069 -9.636 1.00 93.25 202 GLY A CA 1
ATOM 1573 C C . GLY A 1 202 ? -1.256 12.941 -9.444 1.00 93.25 202 GLY A C 1
ATOM 1574 O O . GLY A 1 202 ? -2.004 13.117 -10.404 1.00 93.25 202 GLY A O 1
ATOM 1575 N N . TYR A 1 203 ? -1.736 12.650 -8.231 1.00 95.00 203 TYR A N 1
ATOM 1576 C CA . TYR A 1 203 ? -3.175 12.681 -7.967 1.00 95.00 203 TYR A CA 1
ATOM 1577 C C . TYR A 1 203 ? -3.725 14.112 -8.017 1.00 95.00 203 TYR A C 1
ATOM 1579 O O . TYR A 1 203 ? -3.126 15.015 -7.427 1.00 95.00 203 TYR A O 1
ATOM 1587 N N . PRO A 1 204 ? -4.910 14.325 -8.619 1.00 96.25 204 PRO A N 1
ATOM 1588 C CA . PRO A 1 204 ? -5.604 15.599 -8.512 1.00 96.25 204 PRO A CA 1
ATOM 1589 C C . PRO A 1 204 ? -6.157 15.792 -7.091 1.00 96.25 204 PRO A C 1
ATOM 1591 O O . PRO A 1 204 ? -6.549 14.832 -6.420 1.00 96.25 204 PRO A O 1
ATOM 1594 N N . GLU A 1 205 ? -6.242 17.044 -6.635 1.00 96.94 205 GLU A N 1
ATOM 1595 C CA . GLU A 1 205 ? -6.611 17.381 -5.249 1.00 96.94 205 GLU A CA 1
ATOM 1596 C C . GLU A 1 205 ? -8.003 16.854 -4.852 1.00 96.94 205 GLU A C 1
ATOM 1598 O O . GLU A 1 205 ? -8.230 16.412 -3.726 1.00 96.94 205 GLU A O 1
ATOM 1603 N N . GLU A 1 206 ? -8.933 16.800 -5.806 1.00 96.94 206 GLU A N 1
ATOM 1604 C CA . GLU A 1 206 ? -10.256 16.202 -5.612 1.00 96.94 206 GLU A CA 1
ATOM 1605 C C . GLU A 1 206 ? -10.189 14.700 -5.286 1.00 96.94 206 GLU A C 1
ATOM 1607 O O . GLU A 1 206 ? -10.945 14.209 -4.443 1.00 96.94 206 GLU A O 1
ATOM 1612 N N . ALA A 1 207 ? -9.269 13.959 -5.913 1.00 96.31 207 ALA A N 1
ATOM 1613 C CA . ALA A 1 207 ? -9.065 12.544 -5.632 1.00 96.31 207 ALA A CA 1
ATOM 1614 C C . ALA A 1 207 ? -8.398 12.361 -4.267 1.00 96.31 207 ALA A C 1
ATOM 1616 O O . ALA A 1 207 ? -8.830 11.502 -3.498 1.00 96.31 207 ALA A O 1
ATOM 1617 N N . ILE A 1 208 ? -7.424 13.214 -3.934 1.00 97.94 208 ILE A N 1
ATOM 1618 C CA . ILE A 1 208 ? -6.779 13.236 -2.613 1.00 97.94 208 ILE A CA 1
ATOM 1619 C C . ILE A 1 208 ? -7.826 13.465 -1.518 1.00 97.94 208 ILE A C 1
ATOM 1621 O O . ILE A 1 208 ? -7.865 12.708 -0.550 1.00 97.94 208 ILE A O 1
ATOM 1625 N N . SER A 1 209 ? -8.740 14.423 -1.697 1.00 97.50 209 SER A N 1
ATOM 1626 C CA . SER A 1 209 ? -9.822 14.691 -0.740 1.00 97.50 209 SER A CA 1
ATOM 1627 C C . SER A 1 209 ? -10.729 13.473 -0.519 1.00 97.50 209 SER A C 1
ATOM 1629 O O . SER A 1 209 ? -11.031 13.112 0.622 1.00 97.50 209 SER A O 1
ATOM 1631 N N . ARG A 1 210 ? -11.138 12.782 -1.595 1.00 97.19 210 ARG A N 1
ATOM 1632 C CA . ARG A 1 210 ? -11.951 11.557 -1.481 1.00 97.19 210 ARG A CA 1
ATOM 1633 C C . ARG A 1 210 ? -11.197 10.431 -0.774 1.00 97.19 210 ARG A C 1
ATOM 1635 O O . ARG A 1 210 ? -11.772 9.780 0.095 1.00 97.19 210 ARG A O 1
ATOM 1642 N N . LEU A 1 211 ? -9.936 10.203 -1.135 1.00 96.06 211 LEU A N 1
ATOM 1643 C CA . LEU A 1 211 ? -9.105 9.153 -0.541 1.00 96.06 211 LEU A CA 1
ATOM 1644 C C . LEU A 1 211 ? -8.818 9.434 0.937 1.00 96.06 211 LEU A C 1
ATOM 1646 O O . LEU A 1 211 ? -8.934 8.529 1.754 1.00 96.06 211 LEU A O 1
ATOM 1650 N N . SER A 1 212 ? -8.570 10.692 1.303 1.00 96.69 212 SER A N 1
ATOM 1651 C CA . SER A 1 212 ? -8.386 11.112 2.696 1.00 96.69 212 SER A CA 1
ATOM 1652 C C . SER A 1 212 ? -9.611 10.790 3.560 1.00 96.69 212 SER A C 1
ATOM 1654 O O . SER A 1 212 ? -9.466 10.339 4.692 1.00 96.69 212 SER A O 1
ATOM 1656 N N . LYS A 1 213 ? -10.834 10.952 3.033 1.00 96.69 213 LYS A N 1
ATOM 1657 C CA . LYS A 1 213 ? -12.059 10.538 3.747 1.00 96.69 213 LYS A CA 1
ATOM 1658 C C . LYS A 1 213 ? -12.135 9.020 3.929 1.00 96.69 213 LYS A C 1
ATOM 1660 O O . LYS A 1 213 ? -12.562 8.543 4.977 1.00 96.69 213 LYS A O 1
ATOM 1665 N N . GLN A 1 214 ? -11.715 8.249 2.926 1.00 96.06 214 GLN A N 1
ATOM 1666 C CA . GLN A 1 214 ? -11.664 6.788 3.038 1.00 96.06 214 GLN A CA 1
ATOM 1667 C C . GLN A 1 214 ? -10.618 6.335 4.061 1.00 96.06 214 GLN A C 1
ATOM 1669 O O . GLN A 1 214 ? -10.878 5.398 4.815 1.00 96.06 214 GLN A O 1
ATOM 1674 N N . ASP A 1 215 ? -9.464 6.999 4.112 1.00 96.00 215 ASP A N 1
ATOM 1675 C CA . ASP A 1 215 ? -8.418 6.730 5.101 1.00 96.00 215 ASP A CA 1
ATOM 1676 C C . ASP A 1 215 ? -8.920 6.984 6.527 1.00 96.00 215 ASP A C 1
ATOM 1678 O O . ASP A 1 215 ? -8.690 6.157 7.409 1.00 96.00 215 ASP A O 1
ATOM 1682 N N . GLN A 1 216 ? -9.670 8.069 6.748 1.00 94.12 216 GLN A N 1
ATOM 1683 C CA . GLN A 1 216 ? -10.301 8.367 8.041 1.00 94.12 216 GLN A CA 1
ATOM 1684 C C . GLN A 1 216 ? -11.276 7.260 8.462 1.00 94.12 216 GLN A C 1
ATOM 1686 O O . GLN A 1 216 ? -11.150 6.711 9.555 1.00 94.12 216 GLN A O 1
ATOM 1691 N N . GLN A 1 217 ? -12.163 6.824 7.564 1.00 94.00 217 GLN A N 1
ATOM 1692 C CA . GLN A 1 217 ? -13.088 5.715 7.841 1.00 94.00 217 GLN A CA 1
ATOM 1693 C C . GLN A 1 217 ? -12.362 4.389 8.116 1.00 94.00 217 GLN A C 1
ATOM 1695 O O . GLN A 1 217 ? -12.823 3.551 8.892 1.00 94.00 217 GLN A O 1
ATOM 1700 N N . ARG A 1 218 ? -11.232 4.135 7.449 1.00 93.12 218 ARG A N 1
ATOM 1701 C CA . ARG A 1 218 ? -10.378 2.971 7.745 1.00 93.12 218 ARG A CA 1
ATOM 1702 C C . ARG A 1 218 ? -9.728 3.115 9.112 1.00 93.12 218 ARG A C 1
ATOM 1704 O O . ARG A 1 218 ? -9.700 2.148 9.866 1.00 93.12 218 ARG A O 1
ATOM 1711 N N . ASN A 1 219 ? -9.272 4.318 9.458 1.00 91.94 219 ASN A N 1
ATOM 1712 C CA . ASN A 1 219 ? -8.683 4.618 10.754 1.00 91.94 219 ASN A CA 1
ATOM 1713 C C . ASN A 1 219 ? -9.646 4.361 11.903 1.00 91.94 219 ASN A C 1
ATOM 1715 O O . ASN A 1 219 ? -9.279 3.647 12.832 1.00 91.94 219 ASN A O 1
ATOM 1719 N N . GLU A 1 220 ? -10.867 4.869 11.799 1.00 92.25 220 GLU A N 1
ATOM 1720 C CA . GLU A 1 220 ? -11.928 4.640 12.780 1.00 92.25 220 GLU A CA 1
ATOM 1721 C C . GLU A 1 220 ? -12.239 3.148 12.917 1.00 92.25 220 GLU A C 1
ATOM 1723 O O . GLU A 1 220 ? -12.244 2.611 14.025 1.00 92.25 220 GLU A O 1
ATOM 1728 N N . ARG A 1 221 ? -12.405 2.436 11.792 1.00 92.38 221 ARG A N 1
ATOM 1729 C CA . ARG A 1 221 ? -12.640 0.983 11.805 1.00 92.38 221 ARG A CA 1
ATOM 1730 C C . ARG A 1 221 ? -11.507 0.218 12.482 1.00 92.38 221 ARG A C 1
ATOM 1732 O O . ARG A 1 221 ? -11.779 -0.703 13.248 1.00 92.38 221 ARG A O 1
ATOM 1739 N N . TRP A 1 222 ? -10.254 0.584 12.220 1.00 93.62 222 TRP A N 1
ATOM 1740 C CA . TRP A 1 222 ? -9.105 -0.072 12.844 1.00 93.62 222 TRP A CA 1
ATOM 1741 C C . TRP A 1 222 ? -8.989 0.257 14.329 1.00 93.62 222 TRP A C 1
ATOM 1743 O O . TRP A 1 222 ? -8.693 -0.632 15.118 1.00 93.62 222 TRP A O 1
ATOM 1753 N N . GLN A 1 223 ? -9.252 1.502 14.731 1.00 92.62 223 GLN A N 1
ATOM 1754 C CA . GLN A 1 223 ? -9.272 1.895 16.142 1.00 92.62 223 GLN A CA 1
ATOM 1755 C C . GLN A 1 223 ? -10.348 1.128 16.914 1.00 92.62 223 GLN A C 1
ATOM 1757 O O . GLN A 1 223 ? -10.0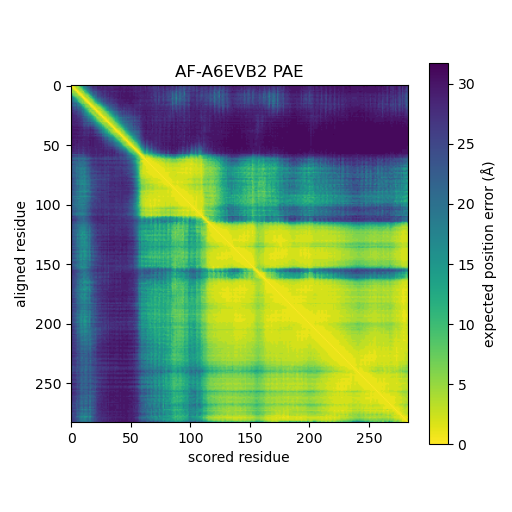42 0.533 17.946 1.00 92.62 223 GLN A O 1
ATOM 1762 N N . ASN A 1 224 ? -11.562 1.058 16.367 1.00 95.88 224 ASN A N 1
ATOM 1763 C CA . ASN A 1 224 ? -12.653 0.284 16.945 1.00 95.88 224 ASN A CA 1
ATOM 1764 C C . ASN A 1 224 ? -12.306 -1.213 17.033 1.00 95.88 224 ASN A C 1
ATOM 1766 O O . ASN A 1 224 ? -12.499 -1.839 18.069 1.00 95.88 224 ASN A O 1
ATOM 1770 N N . GLY A 1 225 ? -11.695 -1.771 15.984 1.00 95.94 225 GLY A N 1
ATOM 1771 C CA . GLY A 1 225 ? -11.210 -3.149 15.989 1.00 95.94 225 GLY A CA 1
ATOM 1772 C C . GLY A 1 225 ? -10.114 -3.422 17.024 1.00 95.94 225 GLY A C 1
ATOM 1773 O O . GLY A 1 225 ? -10.113 -4.475 17.655 1.00 95.94 225 GLY A O 1
ATOM 1774 N N . LYS A 1 226 ? -9.189 -2.482 17.256 1.00 94.12 226 LYS A N 1
ATOM 1775 C CA . LYS A 1 226 ? -8.155 -2.626 18.297 1.00 94.12 226 LYS A CA 1
ATOM 1776 C C . LYS A 1 226 ? -8.744 -2.542 19.706 1.00 94.12 226 LYS A C 1
ATOM 1778 O O . LYS A 1 226 ? -8.294 -3.301 20.562 1.00 94.12 226 LYS A O 1
ATOM 1783 N N . ALA A 1 227 ? -9.731 -1.671 19.929 1.00 96.44 227 ALA A N 1
ATOM 1784 C CA . ALA A 1 227 ? -10.478 -1.615 21.187 1.00 96.44 227 ALA A CA 1
ATOM 1785 C C . ALA A 1 227 ? -11.195 -2.949 21.448 1.00 96.44 227 ALA A C 1
ATOM 1787 O O . ALA A 1 227 ? -10.933 -3.590 22.463 1.00 96.44 227 ALA A O 1
ATOM 1788 N N . TYR A 1 228 ? -11.939 -3.441 20.452 1.00 97.81 228 TYR A N 1
ATOM 1789 C CA . TYR A 1 228 ? -12.581 -4.754 20.484 1.00 97.81 228 TYR A CA 1
ATOM 1790 C C . TYR A 1 228 ? -11.606 -5.879 20.857 1.00 97.81 228 TYR A C 1
ATOM 1792 O O . TYR A 1 228 ? -11.866 -6.650 21.776 1.00 97.81 228 TYR A O 1
ATOM 1800 N N . MET A 1 229 ? -10.445 -5.966 20.194 1.00 96.44 229 MET A N 1
ATOM 1801 C CA . MET A 1 229 ? -9.460 -7.014 20.492 1.00 96.44 229 MET A CA 1
ATOM 1802 C C . MET A 1 229 ? -8.903 -6.909 21.918 1.00 96.44 229 MET A C 1
ATOM 1804 O O . MET A 1 229 ? -8.630 -7.930 22.553 1.00 96.44 229 MET A O 1
ATOM 1808 N N . ALA A 1 230 ? -8.725 -5.692 22.440 1.00 96.38 230 ALA A N 1
ATOM 1809 C CA . ALA A 1 230 ? -8.270 -5.485 23.811 1.00 96.38 230 ALA A CA 1
ATOM 1810 C C . ALA A 1 230 ? -9.312 -5.969 24.832 1.00 96.38 230 ALA A C 1
ATOM 1812 O O . ALA A 1 230 ? -8.946 -6.627 25.806 1.00 96.38 230 ALA A O 1
ATOM 1813 N N . GLU A 1 231 ? -10.592 -5.685 24.601 1.00 97.81 231 GLU A N 1
ATOM 1814 C CA . GLU A 1 231 ? -11.702 -6.105 25.466 1.00 97.81 231 GLU A CA 1
ATOM 1815 C C . GLU A 1 231 ? -11.972 -7.606 25.365 1.00 97.81 231 GLU A C 1
ATOM 1817 O O . GLU A 1 231 ? -12.048 -8.291 26.387 1.00 97.81 231 GLU A O 1
ATOM 1822 N N . ARG A 1 232 ? -11.964 -8.156 24.148 1.00 97.06 232 ARG A N 1
ATOM 1823 C CA . ARG A 1 232 ? -12.012 -9.600 23.878 1.00 97.06 232 ARG A CA 1
ATOM 1824 C C . ARG A 1 232 ? -10.963 -10.351 24.696 1.00 97.06 232 ARG A C 1
ATOM 1826 O O . ARG A 1 232 ? -11.274 -11.335 25.364 1.00 97.06 232 ARG A O 1
ATOM 1833 N N . ASN A 1 233 ? -9.721 -9.865 24.687 1.00 95.62 233 ASN A N 1
ATOM 1834 C CA . ASN A 1 233 ? -8.627 -10.472 25.445 1.00 95.62 233 ASN A CA 1
ATOM 1835 C C . ASN A 1 233 ? -8.821 -10.375 26.966 1.00 95.62 233 ASN A C 1
ATOM 1837 O O . ASN A 1 233 ? -8.270 -11.197 27.698 1.00 95.62 233 ASN A O 1
ATOM 1841 N N . GLN A 1 234 ? -9.572 -9.388 27.460 1.00 96.81 234 GLN A N 1
ATOM 1842 C CA . GLN A 1 234 ? -9.947 -9.304 28.872 1.00 96.81 234 GLN A CA 1
ATOM 1843 C C . GLN A 1 234 ? -11.073 -10.284 29.211 1.00 96.81 234 GLN A C 1
ATOM 1845 O O . GLN A 1 234 ? -10.979 -10.958 30.237 1.00 96.81 234 GLN A O 1
ATOM 1850 N N . LEU A 1 235 ? -12.093 -10.411 28.355 1.00 97.25 235 LEU A N 1
ATOM 1851 C CA . LEU A 1 235 ? -13.182 -11.379 28.529 1.00 97.25 235 LEU A CA 1
ATOM 1852 C C . LEU A 1 235 ? -12.654 -12.814 28.552 1.00 97.25 235 LEU A C 1
ATOM 1854 O O . LEU A 1 235 ? -12.976 -13.562 29.471 1.00 97.25 235 LEU A O 1
ATOM 1858 N N . ALA A 1 236 ? -11.745 -13.156 27.636 1.00 95.56 236 ALA A N 1
ATOM 1859 C CA . ALA A 1 236 ? -11.121 -14.480 27.563 1.00 95.56 236 ALA A CA 1
ATOM 1860 C C . ALA A 1 236 ? -10.274 -14.850 28.799 1.00 95.56 236 ALA A C 1
ATOM 1862 O O . ALA A 1 236 ? -9.934 -16.014 28.988 1.00 95.56 236 ALA A O 1
ATOM 1863 N N . ARG A 1 237 ? -9.917 -13.877 29.650 1.00 96.81 237 ARG A N 1
ATOM 1864 C CA . ARG A 1 237 ? -9.240 -14.124 30.939 1.00 96.81 237 ARG A CA 1
ATOM 1865 C C . ARG A 1 237 ? -10.215 -14.314 32.102 1.00 96.81 237 ARG A C 1
ATOM 1867 O O . ARG A 1 237 ? -9.792 -14.768 33.160 1.00 96.81 237 ARG A O 1
ATOM 1874 N N . ARG A 1 238 ? -11.474 -13.896 31.942 1.00 96.25 238 ARG A N 1
ATOM 1875 C CA . ARG A 1 238 ? -12.502 -13.886 32.997 1.00 96.25 238 ARG A CA 1
ATOM 1876 C C . ARG A 1 238 ? -13.529 -15.000 32.823 1.00 96.25 238 ARG A C 1
ATOM 1878 O O . ARG A 1 238 ? -14.002 -15.529 33.822 1.00 96.25 238 ARG A O 1
ATOM 1885 N N . TYR A 1 239 ? -13.858 -15.337 31.581 1.00 97.38 239 TYR A N 1
ATOM 1886 C CA . TYR A 1 239 ? -14.894 -16.302 31.228 1.00 97.38 239 TYR A CA 1
ATOM 1887 C C . TYR A 1 239 ? -14.323 -17.448 30.392 1.00 97.38 239 TYR A C 1
ATOM 1889 O O . TYR A 1 239 ? -13.252 -17.333 29.796 1.00 97.38 239 TYR A O 1
ATOM 1897 N N . SER A 1 240 ? -15.056 -18.559 30.341 1.00 96.31 240 SER A N 1
ATOM 1898 C CA . SER A 1 240 ? -14.716 -19.737 29.536 1.00 96.31 240 SER A CA 1
ATOM 1899 C C . SER A 1 240 ? -15.978 -20.499 29.128 1.00 96.31 240 SER A C 1
ATOM 1901 O O . SER A 1 240 ? -17.001 -20.372 29.802 1.00 96.31 240 SER A O 1
ATOM 1903 N N . GLY A 1 241 ? -15.890 -21.311 28.069 1.00 95.06 241 GLY A N 1
ATOM 1904 C CA . GLY A 1 241 ? -17.031 -22.064 27.534 1.00 95.06 241 GLY A CA 1
ATOM 1905 C C . GLY A 1 241 ? -18.171 -21.141 27.100 1.00 95.06 241 GLY A C 1
ATOM 1906 O O . GLY A 1 241 ? -17.923 -20.006 26.700 1.00 95.06 241 GLY A O 1
ATOM 1907 N N . ASP A 1 242 ? -19.409 -21.600 27.263 1.00 95.75 242 ASP A N 1
ATOM 1908 C CA . ASP A 1 242 ? -20.616 -20.893 26.816 1.00 95.75 242 ASP A CA 1
ATOM 1909 C C . ASP A 1 242 ? -20.715 -19.447 27.343 1.00 95.75 242 ASP A C 1
ATOM 1911 O O . ASP A 1 242 ? -21.172 -18.556 26.634 1.00 95.75 242 ASP A O 1
ATOM 1915 N N . GLN A 1 243 ? -20.224 -19.184 28.562 1.00 96.38 243 GLN A N 1
ATOM 1916 C CA . GLN A 1 243 ? -20.211 -17.832 29.137 1.00 96.38 243 GLN A CA 1
ATOM 1917 C C . GLN A 1 243 ? -19.280 -16.875 28.387 1.00 96.38 243 GLN A C 1
ATOM 1919 O O . GLN A 1 243 ? -19.557 -15.681 28.295 1.00 96.38 243 GLN A O 1
ATOM 1924 N N . LEU A 1 244 ? -18.147 -17.380 27.890 1.00 96.50 244 LEU A N 1
ATOM 1925 C CA . LEU A 1 244 ? -17.252 -16.580 27.061 1.00 96.50 244 LEU A CA 1
ATOM 1926 C C . LEU A 1 244 ? -17.882 -16.342 25.692 1.00 96.50 244 LEU A C 1
ATOM 1928 O O . LEU A 1 244 ? -17.804 -15.227 25.191 1.00 96.50 244 LEU A O 1
ATOM 1932 N N . ASP A 1 245 ? -18.511 -17.360 25.112 1.00 95.38 245 ASP A N 1
ATOM 1933 C CA . ASP A 1 245 ? -19.123 -17.255 23.789 1.00 95.38 245 ASP A CA 1
ATOM 1934 C C . ASP A 1 245 ? -20.252 -16.213 23.770 1.00 95.38 245 ASP A C 1
ATOM 1936 O O . ASP A 1 245 ? -20.245 -15.336 22.905 1.00 95.38 245 ASP A O 1
ATOM 1940 N N . GLU A 1 246 ? -21.139 -16.224 24.771 1.00 96.62 246 GLU A N 1
ATOM 1941 C CA . GLU A 1 246 ? -22.200 -15.216 24.930 1.00 96.62 246 GLU A CA 1
ATOM 1942 C C . GLU A 1 246 ? -21.620 -13.802 25.108 1.00 96.62 246 GLU A C 1
ATOM 1944 O O . GLU A 1 246 ? -21.985 -12.877 24.382 1.00 96.62 246 GLU A O 1
ATOM 1949 N N . ALA A 1 247 ? -20.634 -13.639 25.999 1.00 97.62 247 ALA A N 1
ATOM 1950 C CA . ALA A 1 247 ? -19.999 -12.341 26.231 1.00 97.62 247 ALA A CA 1
ATOM 1951 C C . ALA A 1 247 ? -19.265 -11.805 24.987 1.00 97.62 247 ALA A C 1
ATOM 1953 O O . ALA A 1 247 ? -19.218 -10.595 24.756 1.00 97.62 247 ALA A O 1
ATOM 1954 N N . LEU A 1 248 ? -18.671 -12.688 24.178 1.00 97.56 248 LEU A N 1
ATOM 1955 C CA . LEU A 1 248 ? -18.017 -12.305 22.927 1.00 97.56 248 LEU A CA 1
ATOM 1956 C C . LEU A 1 248 ? -19.023 -11.916 21.843 1.00 97.56 248 LEU A C 1
ATOM 1958 O O . LEU A 1 248 ? -18.715 -11.033 21.040 1.00 97.56 248 LEU A O 1
ATOM 1962 N N . ASP A 1 249 ? -20.196 -12.543 21.802 1.00 97.00 249 ASP A N 1
ATOM 1963 C CA . ASP A 1 249 ? -21.261 -12.162 20.875 1.00 97.00 249 ASP A CA 1
ATOM 1964 C C . ASP A 1 249 ? -21.814 -10.771 21.195 1.00 97.00 249 ASP A C 1
ATOM 1966 O O . ASP A 1 249 ? -21.891 -9.933 20.288 1.00 97.00 249 ASP A O 1
ATOM 1970 N N . ASP A 1 250 ? -22.078 -10.480 22.470 1.00 97.69 250 ASP A N 1
ATOM 1971 C CA . ASP A 1 250 ? -22.485 -9.144 22.919 1.00 97.69 250 ASP A CA 1
ATOM 1972 C C . ASP A 1 250 ? -21.423 -8.090 22.574 1.00 97.69 250 ASP A C 1
ATOM 1974 O O . ASP A 1 250 ? -21.735 -7.064 21.960 1.00 97.69 250 ASP A O 1
ATOM 1978 N N . LEU A 1 251 ? -20.147 -8.382 22.854 1.00 98.19 251 LEU A N 1
ATOM 1979 C CA . LEU A 1 251 ? -19.035 -7.483 22.540 1.00 98.19 251 LEU A CA 1
ATOM 1980 C C . LEU A 1 251 ? -18.930 -7.203 21.027 1.00 98.19 251 LEU A C 1
ATOM 1982 O O . LEU A 1 251 ? -18.680 -6.072 20.601 1.00 98.19 251 LEU A O 1
ATOM 1986 N N . ARG A 1 252 ? -19.133 -8.214 20.171 1.00 98.12 252 ARG A N 1
ATOM 1987 C CA . ARG A 1 252 ? -19.124 -8.016 18.709 1.00 98.12 252 ARG A CA 1
ATOM 1988 C C . ARG A 1 252 ? -20.281 -7.130 18.257 1.00 98.12 252 ARG A C 1
ATOM 1990 O O . ARG A 1 252 ? -20.092 -6.322 17.345 1.00 98.12 252 ARG A O 1
ATOM 1997 N N . VAL A 1 253 ? -21.467 -7.285 18.847 1.00 97.88 253 VAL A N 1
ATOM 1998 C CA . VAL A 1 253 ? -22.632 -6.441 18.543 1.00 97.88 253 VAL A CA 1
ATOM 1999 C C . VAL A 1 253 ? -22.374 -4.998 18.960 1.00 97.88 253 VAL A C 1
ATOM 2001 O O . VAL A 1 253 ? -22.651 -4.099 18.165 1.00 97.88 253 VAL A O 1
ATOM 2004 N N . GLU A 1 254 ? -21.782 -4.775 20.133 1.00 97.75 254 GLU A N 1
ATOM 2005 C CA . GLU A 1 254 ? -21.431 -3.440 20.627 1.00 97.75 254 GLU A CA 1
ATOM 2006 C C . GLU A 1 254 ? -20.462 -2.716 19.683 1.00 97.75 254 GLU A C 1
ATOM 2008 O O . GLU A 1 254 ? -20.738 -1.599 19.240 1.00 97.75 254 GLU A O 1
ATOM 2013 N N . HIS A 1 255 ? -19.365 -3.370 19.292 1.00 97.56 255 HIS A N 1
ATOM 2014 C CA . HIS A 1 255 ? -18.362 -2.736 18.436 1.00 97.56 255 HIS A CA 1
ATOM 2015 C C . HIS A 1 255 ? -18.770 -2.663 16.961 1.00 97.56 255 HIS A C 1
ATOM 2017 O O . HIS A 1 255 ? -18.449 -1.689 16.278 1.00 97.56 255 HIS A O 1
ATOM 2023 N N . PHE A 1 256 ? -19.423 -3.690 16.414 1.00 96.56 256 PHE A N 1
ATOM 2024 C CA . PHE A 1 256 ? -19.571 -3.838 14.959 1.00 96.56 256 PHE A CA 1
ATOM 2025 C C . PHE A 1 256 ? -21.017 -3.839 14.467 1.00 96.56 256 PHE A C 1
ATOM 2027 O O . PHE A 1 256 ? -21.240 -3.820 13.250 1.00 96.56 256 PHE A O 1
ATOM 2034 N N . GLY A 1 257 ? -21.999 -3.862 15.371 1.00 96.00 257 GLY A N 1
ATOM 2035 C CA . GLY A 1 257 ? -23.424 -3.846 15.058 1.00 96.00 257 GLY A CA 1
ATOM 2036 C C . GLY A 1 257 ? -23.788 -4.866 13.981 1.00 96.00 257 GLY A C 1
ATOM 2037 O O . GLY A 1 257 ? -23.702 -6.078 14.168 1.00 96.00 257 GLY A O 1
ATOM 2038 N N . ARG A 1 258 ? -24.154 -4.372 12.794 1.00 94.81 258 ARG A N 1
ATOM 2039 C CA . ARG A 1 258 ? -24.568 -5.207 11.651 1.00 94.81 258 ARG A CA 1
ATOM 2040 C C . ARG A 1 258 ? -23.488 -6.181 11.170 1.00 94.81 258 ARG A C 1
ATOM 2042 O O . ARG A 1 258 ? -23.835 -7.207 10.590 1.00 94.81 258 ARG A O 1
ATOM 2049 N N . SER A 1 259 ? -22.214 -5.871 11.397 1.00 94.62 259 SER A N 1
ATOM 2050 C CA . SER A 1 259 ? -21.086 -6.707 10.974 1.00 94.62 259 SER A CA 1
ATOM 2051 C C . SER A 1 259 ? -20.685 -7.754 12.017 1.00 94.62 259 SER A C 1
ATOM 2053 O O . SER A 1 259 ? -19.830 -8.584 11.720 1.00 94.62 259 SER A O 1
ATOM 2055 N N . ALA A 1 260 ? -21.306 -7.769 13.203 1.00 97.12 260 ALA A N 1
ATOM 2056 C CA . ALA A 1 260 ? -20.966 -8.686 14.295 1.00 97.12 260 ALA A CA 1
ATOM 2057 C C . ALA A 1 260 ? -20.982 -10.160 13.864 1.00 97.12 260 ALA A C 1
ATOM 2059 O O . ALA A 1 260 ? -20.040 -10.896 14.138 1.00 97.12 260 ALA A O 1
ATOM 2060 N N . LYS A 1 261 ? -22.006 -10.567 13.100 1.00 95.81 261 LYS A N 1
ATOM 2061 C CA . LYS A 1 261 ? -22.123 -11.938 12.574 1.00 95.81 261 LYS A CA 1
ATOM 2062 C C . LYS A 1 261 ? -20.974 -12.305 11.637 1.00 95.81 261 LYS A C 1
ATOM 2064 O O . LYS A 1 261 ? -20.482 -13.425 11.689 1.00 95.81 261 LYS A O 1
ATOM 2069 N N . THR A 1 262 ? -20.543 -11.371 10.792 1.00 96.69 262 THR A N 1
ATOM 2070 C CA . THR A 1 262 ? -19.405 -11.588 9.892 1.00 96.69 262 THR A CA 1
ATOM 2071 C C . THR A 1 262 ? -18.113 -11.745 10.685 1.00 96.69 262 THR A C 1
ATOM 2073 O O . THR A 1 262 ? -17.364 -12.677 10.423 1.00 96.69 262 THR A O 1
ATOM 2076 N N . ILE A 1 263 ? -17.886 -10.888 11.687 1.00 96.50 263 ILE A N 1
ATOM 2077 C CA . ILE A 1 263 ? -16.720 -10.986 12.576 1.00 96.50 263 ILE A CA 1
ATOM 2078 C C . ILE A 1 263 ? -16.730 -12.314 13.348 1.00 96.50 263 ILE A C 1
ATOM 2080 O O . ILE A 1 263 ? -15.708 -12.982 13.416 1.00 96.50 263 ILE A O 1
ATOM 2084 N N . ALA A 1 264 ? -17.882 -12.758 13.854 1.00 96.50 264 ALA A N 1
ATOM 2085 C CA . ALA A 1 264 ? -17.993 -14.040 14.550 1.00 96.50 264 ALA A CA 1
ATOM 2086 C C . ALA A 1 264 ? -17.634 -15.236 13.648 1.00 96.50 264 ALA A C 1
ATOM 2088 O O . ALA A 1 264 ? -16.905 -16.130 14.073 1.00 96.50 264 ALA A O 1
ATOM 2089 N N . LEU A 1 265 ? -18.114 -15.245 12.397 1.00 96.75 265 LEU A N 1
ATOM 2090 C CA . LEU A 1 265 ? -17.776 -16.288 11.421 1.00 96.75 265 LEU A CA 1
ATOM 2091 C C . LEU A 1 265 ? -16.281 -16.287 11.086 1.00 96.75 265 LEU A C 1
ATOM 2093 O O . LEU A 1 265 ? -15.657 -17.342 11.093 1.00 96.75 265 LEU A O 1
ATOM 2097 N N . GLU A 1 266 ? -15.716 -15.103 10.841 1.00 96.44 266 GLU A N 1
ATOM 2098 C CA . GLU A 1 266 ? -14.285 -14.908 10.602 1.00 96.44 266 GLU A CA 1
ATOM 2099 C C . GLU A 1 266 ? -13.443 -15.502 11.740 1.00 96.44 266 GLU A C 1
ATOM 2101 O O . GLU A 1 266 ? -12.560 -16.322 11.498 1.00 96.44 266 GLU A O 1
ATOM 2106 N N . GLU A 1 267 ? -13.756 -15.156 12.987 1.00 95.62 267 GLU A N 1
ATOM 2107 C CA . GLU A 1 267 ? -13.001 -15.617 14.155 1.00 95.62 267 GLU A CA 1
ATOM 2108 C C . GLU A 1 267 ? -13.148 -17.111 14.421 1.00 95.62 267 GLU A C 1
ATOM 2110 O O . GLU A 1 267 ? -12.172 -17.769 14.785 1.00 95.62 267 GLU A O 1
ATOM 2115 N N . ARG A 1 268 ? -14.349 -17.664 14.219 1.00 94.31 268 ARG A N 1
ATOM 2116 C CA . ARG A 1 268 ? -14.591 -19.107 14.331 1.00 94.31 268 ARG A CA 1
ATOM 2117 C C . ARG A 1 268 ? -13.728 -19.889 13.342 1.00 94.31 268 ARG A C 1
ATOM 2119 O O . ARG A 1 268 ? -13.233 -20.962 13.674 1.00 94.31 268 ARG A O 1
ATOM 2126 N N . ASP A 1 269 ? -13.522 -19.332 12.155 1.00 95.19 269 ASP A N 1
ATOM 2127 C CA . ASP A 1 269 ? -12.691 -19.925 11.111 1.00 95.19 269 ASP A CA 1
ATOM 2128 C C . ASP A 1 269 ? -11.189 -19.583 11.304 1.00 95.19 269 ASP A C 1
ATOM 2130 O O . ASP A 1 269 ? -10.353 -19.901 10.457 1.00 95.19 269 ASP A O 1
ATOM 2134 N N . GLY A 1 270 ? -10.821 -18.961 12.435 1.00 94.31 270 GLY A N 1
ATOM 2135 C CA . GLY A 1 270 ? -9.444 -18.627 12.814 1.00 94.31 270 GLY A CA 1
ATOM 2136 C C . GLY A 1 270 ? -8.908 -17.331 12.198 1.00 94.31 270 GLY A C 1
ATOM 2137 O O . GLY A 1 270 ? -7.714 -17.048 12.299 1.00 94.31 270 GLY A O 1
ATOM 2138 N N . PHE A 1 271 ? -9.760 -16.533 11.556 1.00 94.69 271 PHE A N 1
ATOM 2139 C CA . PHE A 1 271 ? -9.381 -15.273 10.928 1.00 94.69 271 PHE A CA 1
ATOM 2140 C C . PHE A 1 271 ? -9.684 -14.074 11.836 1.00 94.69 271 PHE A C 1
ATOM 2142 O O . PHE A 1 271 ? -10.806 -13.578 11.907 1.00 94.69 271 PHE A O 1
ATOM 2149 N N . PHE A 1 272 ? -8.646 -13.534 12.476 1.00 93.44 272 PHE A N 1
ATOM 2150 C CA . PHE A 1 272 ? -8.744 -12.334 13.310 1.00 93.44 272 PHE A CA 1
ATOM 2151 C C . PHE A 1 272 ? -8.297 -11.093 12.537 1.00 93.44 272 PHE A C 1
ATOM 2153 O O . PHE A 1 272 ? -7.131 -10.692 12.546 1.00 93.44 272 PHE A O 1
ATOM 2160 N N . ARG A 1 273 ? -9.246 -10.449 11.851 1.00 92.12 273 ARG A N 1
ATOM 2161 C CA . ARG A 1 273 ? -8.999 -9.295 10.965 1.00 92.12 273 ARG A CA 1
ATOM 2162 C C . ARG A 1 273 ? -8.106 -8.209 11.577 1.00 92.12 273 ARG A C 1
ATOM 2164 O O . ARG A 1 273 ? -7.255 -7.670 10.872 1.00 92.12 273 ARG A O 1
ATOM 2171 N N . PHE A 1 274 ? -8.306 -7.893 12.856 1.00 93.88 274 PHE A N 1
ATOM 2172 C CA . PHE A 1 274 ? -7.644 -6.784 13.557 1.00 93.88 274 PHE A CA 1
ATOM 2173 C C . PHE A 1 274 ? -6.350 -7.176 14.293 1.00 93.88 274 PHE A C 1
ATOM 2175 O O . PHE A 1 274 ? -5.715 -6.317 14.909 1.00 93.88 274 PHE A O 1
ATOM 2182 N N . GLU A 1 275 ? -5.933 -8.442 14.213 1.00 91.31 275 GLU A N 1
ATOM 2183 C CA . GLU A 1 275 ? -4.578 -8.867 14.605 1.00 91.31 275 GLU A CA 1
ATOM 2184 C C . GLU A 1 275 ? -3.549 -8.578 13.510 1.00 91.31 275 GLU A C 1
ATOM 2186 O O . GLU A 1 275 ? -2.351 -8.501 13.775 1.00 91.31 275 GLU A O 1
ATOM 2191 N N . ARG A 1 276 ? -4.018 -8.372 12.277 1.00 89.50 276 ARG A N 1
ATOM 2192 C CA . ARG A 1 276 ? -3.170 -8.065 11.129 1.00 89.50 276 ARG A CA 1
ATOM 2193 C C . ARG A 1 276 ? -2.517 -6.692 11.265 1.00 89.50 276 ARG A C 1
ATOM 2195 O O . ARG A 1 276 ? -3.087 -5.753 11.829 1.00 89.50 276 ARG A O 1
ATOM 2202 N N . GLU A 1 277 ? -1.343 -6.569 10.657 1.00 88.00 277 GLU A N 1
ATOM 2203 C CA . GLU A 1 277 ? -0.658 -5.291 10.512 1.00 88.00 277 GLU A CA 1
ATOM 2204 C C . GLU A 1 277 ? -1.529 -4.287 9.744 1.00 88.00 277 GLU A C 1
ATOM 2206 O O . GLU A 1 277 ? -2.126 -4.591 8.703 1.00 88.00 277 GLU A O 1
ATOM 2211 N N . ARG A 1 278 ? -1.589 -3.066 10.278 1.00 91.25 278 ARG A N 1
ATOM 2212 C CA . ARG A 1 278 ? -2.213 -1.938 9.603 1.00 91.25 278 ARG A CA 1
ATOM 2213 C C . ARG A 1 278 ? -1.220 -1.327 8.628 1.00 91.25 278 ARG A C 1
ATOM 2215 O O . ARG A 1 278 ? -0.148 -0.938 9.059 1.00 91.25 278 ARG A O 1
ATOM 2222 N N . ARG A 1 279 ? -1.619 -1.141 7.375 1.00 93.31 279 ARG A N 1
ATOM 2223 C CA . ARG A 1 279 ? -0.826 -0.451 6.357 1.00 93.31 279 ARG A CA 1
ATOM 2224 C C . ARG A 1 279 ? -1.527 0.818 5.906 1.00 93.31 279 ARG A C 1
ATOM 2226 O O . ARG A 1 279 ? -2.541 0.793 5.208 1.00 93.31 279 ARG A O 1
ATOM 2233 N N . PHE A 1 280 ? -0.983 1.952 6.317 1.00 95.81 280 PHE A N 1
ATOM 2234 C CA . PHE A 1 280 ? -1.562 3.257 6.044 1.00 95.81 280 PHE A CA 1
ATOM 2235 C C . PHE A 1 280 ? -1.479 3.617 4.562 1.00 95.81 280 PHE A C 1
ATOM 2237 O O . PHE A 1 280 ? -0.493 3.327 3.891 1.00 95.81 280 PHE A O 1
ATOM 2244 N N . GLY A 1 281 ? -2.541 4.232 4.039 1.00 91.50 281 GLY A N 1
ATOM 2245 C CA . GLY A 1 281 ? -2.681 4.492 2.605 1.00 91.50 281 GLY A CA 1
ATOM 2246 C C . GLY A 1 281 ? -3.048 3.252 1.777 1.00 91.50 281 GLY A C 1
ATOM 2247 O O . GLY A 1 281 ? -3.317 3.398 0.585 1.00 91.50 281 GLY A O 1
ATOM 2248 N N . VAL A 1 282 ? -3.118 2.059 2.395 1.00 88.00 282 VAL A N 1
ATOM 2249 C CA . VAL A 1 282 ? -3.446 0.784 1.731 1.00 88.00 282 VAL A CA 1
ATOM 2250 C C . VAL A 1 282 ? -4.712 0.141 2.283 1.00 88.00 282 VAL A C 1
ATOM 2252 O O . VAL A 1 282 ? -5.591 -0.188 1.481 1.00 88.00 282 VAL A O 1
ATOM 2255 N N . ASN A 1 283 ? -4.826 -0.048 3.606 1.00 76.81 283 ASN A N 1
ATOM 2256 C CA . ASN A 1 283 ? -5.947 -0.729 4.271 1.00 76.81 283 ASN A CA 1
ATOM 2257 C C . ASN A 1 283 ? -6.521 0.034 5.475 1.00 76.81 283 ASN A C 1
ATOM 2259 O O . ASN A 1 283 ? -5.836 0.893 6.074 1.00 76.81 283 ASN A O 1
#

Mean predicted aligned error: 14.91 Å

InterPro domains:
  IPR004961 Lipase chaperone [PF03280] (78-258)

Radius of gyration: 29.06 Å; Cα contacts (8 Å, |Δi|>4): 155; chains: 1; bounding box: 63×51×93 Å

Foldseek 3Di:
DDDDDDDDDDDPDPDPDDDDDDDDDDDDDDDDDDDDDDDDDDDDDDDDDDDDDPPPPPDQDPLNVVLVVVLVVVCVVCVVVLVPDDPLVSLVVSLVSLCVSPPPCSCVVCVVPRVLVVVLVVQLVVLLVVLLPPLVDALVVSLVSNVVSCCVSVVDPVSVVVCALVVSLQSSLVRNSHQVVLVPDDPVVSLVVSLVSSVSSPDDVVVSVVLSVVLVVVVLLLVLLVVLVVVLVVLVVVDDDPSSVVVNLVSLCVSPNVCSVVCVVCVVVVHSPNVDDDRGSHD

Sequence (283 aa):
MKTSLWLAGLAVVILATAGFILGLLTAPVQPLTSETSPPPALSGQPATSPPAQSQGSSTLSKEDLAKLSAYEQWLEDNRLLLQGMPMFERQTALWEKREALFGDDASRIWGERESPMHANQDAFQAELQRLDQAHEITPEETAHQLKTSVEQLYNNDMARQLIGPDVMTRTLFSLDAVQSHLHTLSADARQERINSLRRQMGYPEEAISRLSKQDQQRNERWQNGKAYMAERNQLARRYSGDQLDEALDDLRVEHFGRSAKTIALEERDGFFRFERERRFGVN